Protein AF-A0A916VEF4-F1 (afdb_monomer)

Foldseek 3Di:
DALVVVLVVLLVVLLVLLVVLLVLLVVQLVVLVVQLCVLVVDPCNVVDDPVLSVLSNCLSVVLNVLSVVLPPVVLLVDPVLLVVLLVVQLVLCLDLRQLSNLLNQLDDPPDLVSSLVSSVVNVVVVVHDDDDPPVSSVSSSSSNSSSSSSSSSVVSSVVSVVSVVVSVVVSVCVVVVD

Secondary structure (DSSP, 8-state):
--HHHHHHHHHHHHHHHHHHHHHHHHHHHHHHHHHHHHHHH-TTTTTS-HHHHHHHHHHHHHHHHHHHHTT-GGGGG-HHHHHHHHHHHGGGTT-SSSHHHHHHHT--SS-HHHHHHHHHHHHHTTT---S-HHHHHHHHHHHHHHHHHHHHHHHHHHHHHHHHHHHHHHHHHHHHH-

pLDDT: mean 89.98, std 7.49, range [57.06, 97.88]

Organism: NCBI:txid645466

Nearest PDB structures (foldseek):
  3sog-assembly1_A-2  TM=2.830E-01  e=2.051E+00  Homo sapiens
  7sqc-assembly1_1F  TM=2.058E-01  e=2.879E+00  Chlamydomonas reinhardtii
  7sqc-assembly1_1Y  TM=2.061E-01  e=6.560E+00  Chlamydomonas reinhardtii
  8vy9-assembly1_R  TM=1.674E-01  e=6.886E+00  Homo sapiens

Sequence (178 aa):
MSAMQEIQYIYKDVSEWLKFAEVKHAGLFAVWTAILISLVSEKDWFNEPLVENTFLLIIAFGGSLINIISFIPFLNRSQYIKEKCYQKYCKYANNSVFYQSVFVATYSKIGIQDSVEKYIRMLEKKGVHFENIQLEEDYLKQIIEVSTVATIKIYLFNVAVKYVFGAAILYFIIVTAL

InterPro domains:
  IPR043760 Pycsar effector protein domain [PF18967] (8-176)

Solvent-accessible surface area (backbone atoms only — not comparable to full-atom values): 9581 Å² total; per-residue (Å²): 130,57,42,66,58,52,52,53,50,39,38,51,54,23,49,50,50,28,52,52,37,50,50,51,35,53,52,54,29,50,52,26,48,50,50,47,52,52,60,73,66,40,89,57,59,86,75,50,64,68,66,60,58,52,49,55,48,52,50,35,50,51,53,29,47,56,36,57,55,65,68,45,70,66,62,71,69,35,63,69,56,51,51,54,49,37,72,75,43,53,91,47,46,90,37,92,57,48,32,57,12,38,29,40,58,30,62,60,92,87,41,69,66,64,19,43,54,45,44,51,58,56,41,43,76,70,73,45,63,89,86,57,69,68,67,52,48,53,50,48,50,48,37,47,51,42,9,41,43,26,42,50,37,47,51,50,48,54,51,49,52,51,47,53,53,52,50,51,52,51,51,52,49,54,69,73,74,106

Radius of gyration: 21.21 Å; Cα contacts (8 Å, |Δi|>4): 155; chains: 1; bounding box: 48×27×63 Å

Structure (mmCIF, N/CA/C/O backbone):
data_AF-A0A916VEF4-F1
#
_entry.id   AF-A0A916VEF4-F1
#
loop_
_atom_site.group_PDB
_atom_site.id
_atom_site.type_symbol
_atom_site.label_atom_id
_atom_site.label_alt_id
_atom_site.label_comp_id
_atom_site.label_asym_id
_atom_site.label_entity_id
_atom_site.label_seq_id
_atom_site.pdbx_PDB_ins_code
_atom_site.Cartn_x
_atom_site.Cartn_y
_atom_site.Cartn_z
_atom_site.occupancy
_atom_site.B_iso_or_equiv
_atom_site.auth_seq_id
_atom_site.auth_comp_id
_atom_site.auth_asym_id
_atom_site.auth_atom_id
_atom_site.pdbx_PDB_model_num
ATOM 1 N N . MET A 1 1 ? -24.658 -9.956 17.429 1.00 64.19 1 MET A N 1
ATOM 2 C CA . MET A 1 1 ? -23.199 -10.151 17.305 1.00 64.19 1 MET A CA 1
ATOM 3 C C . MET A 1 1 ? -22.554 -9.430 18.468 1.00 64.19 1 MET A C 1
ATOM 5 O O . MET A 1 1 ? -23.017 -8.339 18.778 1.00 64.19 1 MET A O 1
ATOM 9 N N . SER A 1 2 ? -21.577 -10.030 19.146 1.00 85.62 2 SER A N 1
ATOM 10 C CA . SER A 1 2 ? -20.802 -9.288 20.152 1.00 85.62 2 SER A CA 1
ATOM 11 C C . SER A 1 2 ? -19.893 -8.265 19.461 1.00 85.62 2 SER A C 1
ATOM 13 O O . SER A 1 2 ? -19.532 -8.462 18.298 1.00 85.62 2 SER A O 1
ATOM 15 N N . ALA A 1 3 ? -19.496 -7.194 20.154 1.00 85.62 3 ALA A N 1
ATOM 16 C CA . ALA A 1 3 ? -18.561 -6.211 19.595 1.00 85.62 3 ALA A CA 1
ATOM 17 C C . ALA A 1 3 ? -17.263 -6.868 19.118 1.00 85.62 3 ALA A C 1
ATOM 19 O O . ALA A 1 3 ? -16.806 -6.606 18.010 1.00 85.62 3 ALA A O 1
ATOM 20 N N . MET A 1 4 ? -16.746 -7.824 19.888 1.00 90.88 4 MET A N 1
ATOM 21 C CA . MET A 1 4 ? -15.591 -8.621 19.491 1.00 90.88 4 MET A CA 1
ATOM 22 C C . MET A 1 4 ? -15.768 -9.337 18.140 1.00 90.88 4 MET A C 1
ATOM 24 O O . MET A 1 4 ? -14.855 -9.321 17.317 1.00 90.88 4 MET A O 1
ATOM 28 N N . GLN A 1 5 ? -16.933 -9.943 17.877 1.00 91.31 5 GLN A N 1
ATOM 29 C CA . GLN A 1 5 ? -17.199 -10.608 16.592 1.00 91.31 5 GLN A CA 1
ATOM 30 C C . GLN A 1 5 ? -17.203 -9.611 15.426 1.00 91.31 5 GLN A C 1
ATOM 32 O O . GLN A 1 5 ? -16.665 -9.913 14.362 1.00 91.31 5 GLN A O 1
ATOM 37 N N . GLU A 1 6 ? -17.781 -8.426 15.629 1.00 91.06 6 GLU A N 1
ATOM 38 C CA . GLU A 1 6 ? -17.797 -7.350 14.629 1.00 91.06 6 GLU A CA 1
ATOM 39 C C . GLU A 1 6 ? -16.376 -6.855 14.330 1.00 91.06 6 GLU A C 1
ATOM 41 O O . GLU A 1 6 ? -15.961 -6.780 13.176 1.00 91.06 6 GLU A O 1
ATOM 46 N N . ILE A 1 7 ? -15.582 -6.596 15.369 1.00 92.62 7 ILE A N 1
ATOM 47 C CA . ILE A 1 7 ? -14.197 -6.132 15.241 1.00 92.62 7 ILE A CA 1
ATOM 48 C C . ILE A 1 7 ? -13.336 -7.175 14.513 1.00 92.62 7 ILE A C 1
ATOM 50 O O . ILE A 1 7 ? -12.581 -6.830 13.604 1.00 92.62 7 ILE A O 1
ATOM 54 N N . GLN A 1 8 ? -13.468 -8.459 14.857 1.00 94.19 8 GLN A N 1
ATOM 55 C CA . GLN A 1 8 ? -12.759 -9.543 14.168 1.00 94.19 8 GLN A CA 1
ATOM 56 C C . GLN A 1 8 ? -13.158 -9.653 12.694 1.00 94.19 8 GLN A C 1
ATOM 58 O O . GLN A 1 8 ? -12.301 -9.901 11.840 1.00 94.19 8 GLN A O 1
ATOM 63 N N . TYR A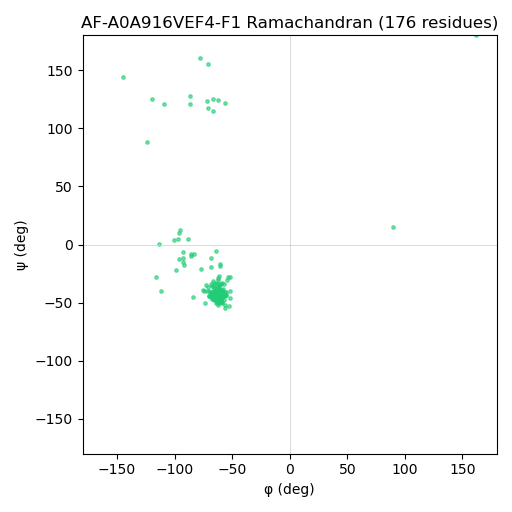 1 9 ? -14.440 -9.446 12.385 1.00 94.94 9 TYR A N 1
ATOM 64 C CA . TYR A 1 9 ? -14.928 -9.411 11.011 1.00 94.94 9 TYR A CA 1
ATOM 65 C C . TYR A 1 9 ? -14.296 -8.256 10.222 1.00 94.94 9 TYR A C 1
ATOM 67 O O . TYR A 1 9 ? -13.751 -8.482 9.140 1.00 94.94 9 TYR A O 1
ATOM 75 N N . ILE A 1 10 ? -14.276 -7.047 10.791 1.00 95.38 10 ILE A N 1
ATOM 76 C CA . ILE A 1 10 ? -13.650 -5.881 10.154 1.00 95.38 10 ILE A CA 1
ATOM 77 C C . ILE A 1 10 ? -12.146 -6.104 9.961 1.00 95.38 10 ILE A C 1
ATOM 79 O O . ILE A 1 10 ? -11.608 -5.834 8.888 1.00 95.38 10 ILE A O 1
ATOM 83 N N . TYR A 1 11 ? -11.456 -6.641 10.970 1.00 96.50 11 TYR A N 1
ATOM 84 C CA . TYR A 1 11 ? -10.036 -6.973 10.864 1.00 96.50 11 TYR A CA 1
ATOM 85 C C . TYR A 1 11 ? -9.753 -7.926 9.700 1.00 96.50 11 TYR A C 1
ATOM 87 O O . TYR A 1 11 ? -8.814 -7.701 8.930 1.00 96.50 11 TYR A O 1
ATOM 95 N N . LYS A 1 12 ? -10.580 -8.964 9.537 1.00 96.69 12 LYS A N 1
ATOM 96 C CA . LYS A 1 12 ? -10.453 -9.906 8.425 1.00 96.69 12 LYS A CA 1
ATOM 97 C C . LYS A 1 12 ? -10.623 -9.206 7.074 1.00 96.69 12 LYS A C 1
ATOM 99 O O . LYS A 1 12 ? -9.765 -9.389 6.213 1.00 96.69 12 LYS A O 1
ATOM 104 N N . ASP A 1 13 ? -11.661 -8.385 6.908 1.00 96.25 13 ASP A N 1
ATOM 105 C CA . ASP A 1 13 ? -11.912 -7.641 5.662 1.00 96.25 13 ASP A CA 1
ATOM 106 C C . ASP A 1 13 ? -10.735 -6.716 5.309 1.00 96.25 13 ASP A C 1
ATOM 108 O O . ASP A 1 13 ? -10.163 -6.782 4.219 1.00 96.25 13 ASP A O 1
ATOM 112 N N . VAL A 1 14 ? -10.278 -5.911 6.268 1.00 96.56 14 VAL A N 1
ATOM 113 C CA . VAL A 1 14 ? -9.148 -4.992 6.073 1.00 96.56 14 VAL A CA 1
ATOM 114 C C . VAL A 1 14 ? -7.847 -5.752 5.756 1.00 96.56 14 VAL A C 1
ATOM 116 O O . VAL A 1 14 ? -7.052 -5.305 4.922 1.00 96.56 14 VAL A O 1
ATOM 119 N N . SER A 1 15 ? -7.631 -6.920 6.368 1.00 96.88 15 SER A N 1
ATOM 120 C CA . SER A 1 15 ? -6.499 -7.805 6.057 1.00 96.88 15 SER A CA 1
ATOM 121 C C . SER A 1 15 ? -6.570 -8.365 4.631 1.00 96.88 15 SER A C 1
ATOM 123 O O . SER A 1 15 ? -5.549 -8.430 3.940 1.00 96.88 15 SER A O 1
ATOM 125 N N . GLU A 1 16 ? -7.759 -8.732 4.150 1.00 97.56 16 GLU A N 1
ATOM 126 C CA . GLU A 1 16 ? -7.967 -9.167 2.763 1.00 97.56 16 GLU A CA 1
ATOM 127 C C . GLU A 1 16 ? -7.663 -8.040 1.766 1.00 97.56 16 GLU A C 1
ATOM 129 O O . GLU A 1 16 ? -6.964 -8.269 0.773 1.00 97.56 16 GLU A O 1
ATOM 134 N N . TRP A 1 17 ? -8.063 -6.802 2.069 1.00 97.25 17 TRP A N 1
ATOM 135 C CA . TRP A 1 17 ? -7.697 -5.632 1.264 1.00 97.25 17 TRP A CA 1
ATOM 136 C C . TRP A 1 17 ? -6.190 -5.370 1.224 1.00 97.25 17 TRP A C 1
ATOM 138 O O . TRP A 1 17 ? -5.658 -5.016 0.165 1.00 97.25 17 TRP A O 1
ATOM 148 N N . LEU A 1 18 ? -5.481 -5.567 2.340 1.00 96.19 18 LEU A N 1
ATOM 149 C CA . LEU A 1 18 ? -4.021 -5.478 2.367 1.00 96.19 18 LEU A CA 1
ATOM 150 C C . LEU A 1 18 ? -3.384 -6.532 1.451 1.00 96.19 18 LEU A C 1
ATOM 152 O O . LEU A 1 18 ? -2.572 -6.177 0.593 1.00 96.19 18 LEU A O 1
ATOM 156 N N . LYS A 1 19 ? -3.796 -7.800 1.572 1.00 97.19 19 LYS A N 1
ATOM 157 C CA . LYS A 1 19 ? -3.308 -8.893 0.710 1.00 97.19 19 LYS A CA 1
ATOM 158 C C . LYS A 1 19 ? -3.562 -8.590 -0.763 1.00 97.19 19 LYS A C 1
ATOM 160 O O . LYS A 1 19 ? -2.675 -8.759 -1.595 1.00 97.19 19 LYS A O 1
ATOM 165 N N . PHE A 1 20 ? -4.745 -8.078 -1.094 1.00 97.00 20 PHE A N 1
ATOM 166 C CA . PHE A 1 20 ? -5.073 -7.668 -2.457 1.00 97.00 20 PHE A CA 1
ATOM 167 C C . PHE A 1 20 ? -4.154 -6.550 -2.974 1.00 97.00 20 PHE A C 1
ATOM 169 O O . PHE A 1 20 ? -3.702 -6.598 -4.121 1.00 97.00 20 PHE A O 1
ATOM 176 N N . ALA A 1 21 ? -3.836 -5.555 -2.141 1.00 96.38 21 ALA A N 1
ATOM 177 C CA . ALA A 1 21 ? -2.893 -4.496 -2.498 1.00 96.38 21 ALA A CA 1
ATOM 178 C C . ALA A 1 21 ? -1.471 -5.034 -2.742 1.00 96.38 21 ALA A C 1
ATOM 180 O O . ALA A 1 21 ? -0.784 -4.578 -3.657 1.00 96.38 21 ALA A O 1
ATOM 181 N N . GLU A 1 22 ? -1.035 -6.018 -1.959 1.00 96.12 22 GLU A N 1
ATOM 182 C CA . GLU A 1 22 ? 0.265 -6.676 -2.126 1.00 96.12 22 GLU A CA 1
ATOM 183 C C . GLU A 1 22 ? 0.324 -7.527 -3.394 1.00 96.12 22 GLU A C 1
ATOM 185 O O . GLU A 1 22 ? 1.287 -7.415 -4.153 1.00 96.12 22 GLU A O 1
ATOM 190 N N . VAL A 1 23 ? -0.731 -8.295 -3.687 1.00 97.88 23 VAL A N 1
ATOM 191 C CA . VAL A 1 23 ? -0.844 -9.084 -4.924 1.00 97.88 23 VAL A CA 1
ATOM 192 C C . VAL A 1 23 ? -0.767 -8.188 -6.161 1.00 97.88 23 VAL A C 1
ATOM 194 O O . VAL A 1 23 ? -0.101 -8.544 -7.130 1.00 97.88 23 VAL A O 1
ATOM 197 N N . LYS A 1 24 ? -1.372 -6.995 -6.132 1.00 96.44 24 LYS A N 1
ATOM 198 C CA . LYS A 1 24 ? -1.261 -6.017 -7.229 1.00 96.44 24 LYS A CA 1
ATOM 199 C C . LYS A 1 24 ? 0.179 -5.578 -7.491 1.00 96.44 24 LYS A C 1
ATOM 201 O O . LYS A 1 24 ? 0.607 -5.541 -8.644 1.00 96.44 24 LYS A O 1
ATOM 206 N N . HIS A 1 25 ? 0.921 -5.253 -6.436 1.00 96.75 25 HIS A N 1
ATOM 207 C CA . HIS A 1 25 ? 2.329 -4.879 -6.558 1.00 96.75 25 HIS A CA 1
ATOM 208 C C . HIS A 1 25 ? 3.202 -6.049 -7.010 1.00 96.75 25 HIS A C 1
ATOM 210 O O . HIS A 1 25 ? 4.052 -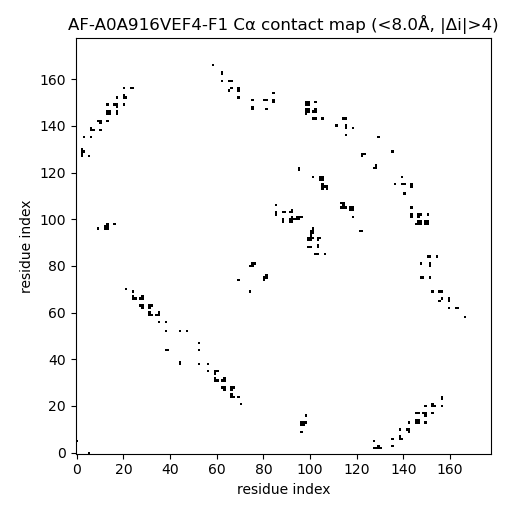5.860 -7.877 1.00 96.75 25 HIS A O 1
ATOM 216 N N . ALA A 1 26 ? 2.969 -7.251 -6.480 1.00 96.38 26 ALA A N 1
ATOM 217 C CA . ALA A 1 26 ? 3.675 -8.457 -6.901 1.00 96.38 26 ALA A CA 1
ATOM 218 C C . ALA A 1 26 ? 3.409 -8.784 -8.380 1.00 96.38 26 ALA A C 1
ATOM 220 O O . ALA A 1 26 ? 4.343 -9.067 -9.125 1.00 96.38 26 ALA A O 1
ATOM 221 N N . GLY A 1 27 ? 2.155 -8.673 -8.827 1.00 96.75 27 GLY A N 1
ATOM 222 C CA . GLY A 1 27 ? 1.779 -8.874 -10.225 1.00 96.75 27 GLY A CA 1
ATOM 223 C C . GLY A 1 27 ? 2.457 -7.870 -11.154 1.00 96.75 27 GLY A C 1
ATOM 224 O O . GLY A 1 27 ? 3.056 -8.261 -12.153 1.00 96.75 27 GLY A O 1
ATOM 225 N N . LEU A 1 28 ? 2.440 -6.579 -10.804 1.00 95.31 28 LEU A N 1
ATOM 226 C CA . LEU A 1 28 ? 3.104 -5.559 -11.617 1.00 95.31 28 LEU A CA 1
ATOM 227 C C . LEU A 1 28 ? 4.634 -5.711 -11.605 1.00 95.31 28 LEU A C 1
ATOM 229 O O . LEU A 1 28 ? 5.281 -5.509 -12.629 1.00 95.31 28 LEU A O 1
ATOM 233 N N . PHE A 1 29 ? 5.218 -6.114 -10.477 1.00 96.38 29 PHE A N 1
ATOM 234 C CA . PHE A 1 29 ? 6.638 -6.448 -10.383 1.00 96.38 29 PHE A CA 1
ATOM 235 C C . PHE A 1 29 ? 7.022 -7.628 -11.287 1.00 96.38 29 PHE A C 1
ATOM 237 O O . PHE A 1 29 ? 8.040 -7.563 -11.977 1.00 96.38 29 PHE A O 1
ATOM 244 N N . ALA A 1 30 ? 6.199 -8.679 -11.328 1.00 96.56 30 ALA A N 1
ATOM 245 C CA . ALA A 1 30 ? 6.416 -9.826 -12.205 1.00 96.56 30 ALA A CA 1
ATOM 246 C C . ALA A 1 30 ? 6.386 -9.420 -13.686 1.00 96.56 30 ALA A C 1
ATOM 248 O O . ALA A 1 30 ? 7.248 -9.851 -14.448 1.00 96.56 30 ALA A O 1
ATOM 249 N N . VAL A 1 31 ? 5.462 -8.534 -14.078 1.00 95.06 31 VAL A N 1
ATOM 250 C CA . VAL A 1 31 ? 5.416 -7.969 -15.439 1.00 95.06 31 VAL A CA 1
ATOM 251 C C . VAL A 1 31 ? 6.707 -7.216 -15.766 1.00 95.06 31 VAL A C 1
ATOM 253 O O . VAL A 1 31 ? 7.319 -7.484 -16.797 1.00 95.06 31 VAL A O 1
ATOM 256 N N . TRP A 1 32 ? 7.168 -6.323 -14.886 1.00 94.81 32 TRP A N 1
ATOM 257 C CA . TRP A 1 32 ? 8.422 -5.597 -15.117 1.00 94.81 32 TRP A CA 1
ATOM 258 C C . TRP A 1 32 ? 9.642 -6.517 -15.184 1.00 94.81 32 TRP A C 1
ATOM 260 O O . TRP A 1 32 ? 10.523 -6.312 -16.016 1.00 94.81 32 TRP A O 1
ATOM 270 N N . THR A 1 33 ? 9.669 -7.565 -14.363 1.00 94.19 33 THR A N 1
ATOM 271 C CA . THR A 1 33 ? 10.732 -8.576 -14.389 1.00 94.19 33 THR A CA 1
ATOM 272 C C . THR A 1 33 ? 10.712 -9.370 -15.695 1.00 94.19 33 THR A C 1
ATOM 274 O O . THR A 1 33 ? 11.765 -9.595 -16.283 1.00 94.19 33 THR A O 1
ATOM 277 N N . ALA A 1 34 ? 9.532 -9.750 -16.191 1.00 94.56 34 ALA A N 1
ATOM 278 C CA . ALA A 1 34 ? 9.395 -10.425 -17.479 1.00 94.56 34 ALA A CA 1
ATOM 279 C C . ALA A 1 34 ? 9.883 -9.543 -18.639 1.00 94.56 34 ALA A C 1
ATOM 281 O O . ALA A 1 34 ? 10.596 -10.034 -19.511 1.00 94.56 34 ALA A O 1
ATOM 282 N N . ILE A 1 35 ? 9.571 -8.241 -18.612 1.00 91.31 35 ILE A N 1
ATOM 283 C CA . ILE A 1 35 ? 10.088 -7.270 -19.588 1.00 91.31 35 ILE A CA 1
ATOM 284 C C . ILE A 1 35 ? 11.618 -7.205 -19.516 1.00 91.31 35 ILE A C 1
ATOM 286 O O . ILE A 1 35 ? 12.272 -7.332 -20.544 1.00 91.31 35 ILE A O 1
ATOM 290 N N . LEU A 1 36 ? 12.203 -7.078 -18.319 1.00 91.69 36 LEU A N 1
ATOM 291 C CA . LEU A 1 36 ? 13.662 -7.061 -18.148 1.00 91.69 36 LEU A CA 1
ATOM 292 C C . LEU A 1 36 ? 14.328 -8.330 -18.693 1.00 91.69 36 LEU A C 1
ATOM 294 O O . LEU A 1 36 ? 15.335 -8.239 -19.390 1.00 91.69 36 LEU A O 1
ATOM 298 N N . ILE A 1 37 ? 13.761 -9.505 -18.403 1.00 91.62 37 ILE A N 1
ATOM 299 C CA . ILE A 1 37 ? 14.265 -10.780 -18.928 1.00 91.62 37 ILE A CA 1
ATOM 300 C C . ILE A 1 37 ? 14.173 -10.795 -20.455 1.00 91.62 37 ILE A C 1
ATOM 302 O O . ILE A 1 37 ? 15.140 -11.186 -21.103 1.00 91.62 37 ILE A O 1
ATOM 306 N N . SER A 1 38 ? 13.047 -10.357 -21.025 1.00 89.75 38 SER A N 1
ATOM 307 C CA . SER A 1 38 ? 12.847 -10.306 -22.477 1.00 89.75 38 SER A CA 1
ATOM 308 C C . SER A 1 38 ? 13.887 -9.419 -23.157 1.00 89.75 38 SER A C 1
ATOM 310 O O . SER A 1 38 ? 14.522 -9.874 -24.101 1.00 89.75 38 SER A O 1
ATOM 312 N N . LEU A 1 39 ? 14.105 -8.206 -22.637 1.00 86.25 39 LEU A N 1
ATOM 313 C CA . LEU A 1 39 ? 15.071 -7.246 -23.182 1.00 86.25 39 LEU A CA 1
ATOM 314 C C . LEU A 1 39 ? 16.493 -7.828 -23.197 1.00 86.25 39 LEU A C 1
ATOM 316 O O . LEU A 1 39 ? 17.183 -7.770 -24.204 1.00 86.25 39 LEU A O 1
ATOM 320 N N . VAL A 1 40 ? 16.927 -8.458 -22.101 1.00 84.38 40 VAL A N 1
ATOM 321 C CA . VAL A 1 40 ? 18.294 -9.007 -22.002 1.00 84.38 40 VAL A CA 1
ATOM 322 C C . VAL A 1 40 ? 18.461 -10.330 -22.767 1.00 84.38 40 VAL A C 1
ATOM 324 O O . VAL A 1 40 ? 19.582 -10.712 -23.099 1.00 84.38 40 VAL A O 1
ATOM 327 N N . SER A 1 41 ? 17.370 -11.047 -23.049 1.00 86.44 41 SER A N 1
ATOM 328 C CA . SER A 1 41 ? 17.412 -12.339 -23.754 1.00 86.44 41 SER A CA 1
ATOM 329 C C . SER A 1 41 ? 17.416 -12.205 -25.279 1.00 86.44 41 SER A C 1
ATOM 331 O O . SER A 1 41 ? 17.597 -13.204 -25.981 1.00 86.44 41 SER A O 1
ATOM 333 N N . GLU A 1 42 ? 17.183 -11.005 -25.805 1.00 80.69 42 GLU A N 1
ATOM 334 C CA . GLU A 1 42 ? 17.102 -10.761 -27.238 1.00 80.69 42 GLU A CA 1
ATOM 335 C C . GLU A 1 42 ? 18.492 -10.848 -27.884 1.00 80.69 42 GLU A C 1
ATOM 337 O O . GLU A 1 42 ? 19.441 -10.177 -27.480 1.00 80.69 42 GLU A O 1
ATOM 342 N N . LYS A 1 43 ? 18.636 -11.723 -28.889 1.00 69.56 43 LYS A N 1
ATOM 343 C CA . LYS A 1 43 ? 19.939 -12.024 -29.514 1.00 69.56 43 LYS A CA 1
ATOM 344 C C . LYS A 1 43 ? 20.569 -10.807 -30.193 1.00 69.56 43 LYS A C 1
ATOM 346 O O . LYS A 1 43 ? 21.792 -10.718 -30.248 1.00 69.56 43 LYS A O 1
ATOM 351 N N . ASP A 1 44 ? 19.735 -9.884 -30.658 1.00 68.62 44 ASP A N 1
ATOM 352 C CA . ASP A 1 44 ? 20.135 -8.665 -31.358 1.00 68.62 44 ASP A CA 1
ATOM 353 C C . ASP A 1 44 ? 20.224 -7.441 -30.434 1.00 68.62 44 ASP A C 1
ATOM 355 O O . ASP A 1 44 ? 20.467 -6.332 -30.901 1.00 68.62 44 ASP A O 1
ATOM 359 N N . TRP A 1 45 ? 20.139 -7.624 -29.109 1.00 71.25 45 TRP A N 1
ATOM 360 C CA . TRP A 1 45 ? 20.285 -6.536 -28.132 1.00 71.25 45 TRP A CA 1
ATOM 361 C C . TRP A 1 45 ? 21.588 -5.734 -28.294 1.00 71.25 45 TRP A C 1
ATOM 363 O O . TRP A 1 45 ? 21.649 -4.543 -28.000 1.00 71.25 45 TRP A O 1
ATOM 373 N N . PHE A 1 46 ? 22.657 -6.372 -28.772 1.00 67.75 46 PHE A N 1
ATOM 374 C CA . PHE A 1 46 ? 23.936 -5.701 -29.027 1.00 67.75 46 PHE A CA 1
ATOM 375 C C . PHE A 1 46 ? 24.026 -5.043 -30.414 1.00 67.75 46 PHE A C 1
ATOM 377 O O . PHE A 1 46 ? 24.995 -4.330 -30.670 1.00 67.75 46 PHE A O 1
ATOM 384 N N . ASN A 1 47 ? 23.044 -5.282 -31.289 1.00 71.38 47 ASN A N 1
ATOM 385 C CA . ASN A 1 47 ? 22.989 -4.777 -32.662 1.00 71.38 47 ASN A CA 1
ATOM 386 C C . ASN A 1 47 ? 22.092 -3.531 -32.805 1.00 71.38 47 ASN A C 1
ATOM 388 O O . ASN A 1 47 ? 22.276 -2.762 -33.746 1.00 71.38 47 ASN A O 1
ATOM 392 N N . GLU A 1 48 ? 21.162 -3.312 -31.872 1.00 68.06 48 GLU A N 1
ATOM 393 C CA . GLU A 1 48 ? 20.285 -2.134 -31.821 1.00 68.06 48 GLU A CA 1
ATOM 394 C C . GLU A 1 48 ? 20.990 -0.874 -31.260 1.00 68.06 48 GLU A C 1
ATOM 396 O O . GLU A 1 48 ? 22.014 -0.975 -30.566 1.00 68.06 48 GLU A O 1
ATOM 401 N N . PRO A 1 49 ? 20.462 0.344 -31.514 1.00 76.31 49 PRO A N 1
ATOM 402 C CA . PRO A 1 49 ? 21.022 1.580 -30.986 1.00 76.31 49 PRO A CA 1
ATOM 403 C C . PRO A 1 49 ? 21.122 1.547 -29.458 1.00 76.31 49 PRO A C 1
ATOM 405 O O . PRO A 1 49 ? 20.125 1.467 -28.739 1.00 76.31 49 PRO A O 1
ATOM 408 N N . LEU A 1 50 ? 22.344 1.717 -28.943 1.00 76.69 50 LEU A N 1
ATOM 409 C CA . LEU A 1 50 ? 22.650 1.658 -27.507 1.00 76.69 50 LEU A CA 1
ATOM 410 C C . LEU A 1 50 ? 21.768 2.596 -26.656 1.00 76.69 50 LEU A C 1
ATOM 412 O O . LEU A 1 50 ? 21.506 2.315 -25.487 1.00 76.69 50 LEU A O 1
ATOM 416 N N . VAL A 1 51 ? 21.291 3.699 -27.240 1.00 78.31 51 VAL A N 1
ATOM 417 C CA . VAL A 1 51 ? 20.422 4.687 -26.584 1.00 78.31 51 VAL A CA 1
ATOM 418 C C . VAL A 1 51 ? 19.014 4.138 -26.323 1.00 78.31 51 VAL A C 1
ATOM 420 O O . VAL A 1 51 ? 18.505 4.322 -25.218 1.00 78.31 51 VAL A O 1
ATOM 423 N N . GLU A 1 52 ? 18.402 3.443 -27.285 1.00 79.00 52 GLU A N 1
ATOM 424 C CA . GLU A 1 52 ? 17.044 2.891 -27.146 1.00 79.00 52 GLU A CA 1
ATOM 425 C C . GLU A 1 52 ? 17.016 1.765 -26.107 1.00 79.00 52 GLU A C 1
ATOM 427 O O . GLU A 1 52 ? 16.223 1.789 -25.162 1.00 79.00 52 GLU A O 1
ATOM 432 N N . ASN A 1 53 ? 17.981 0.854 -26.202 1.00 82.12 53 ASN A N 1
ATOM 433 C CA . ASN A 1 53 ? 18.140 -0.261 -25.272 1.00 82.12 53 ASN A CA 1
ATOM 434 C C . ASN A 1 53 ? 18.411 0.208 -23.838 1.00 82.12 53 ASN A C 1
ATOM 436 O O . ASN A 1 53 ? 17.789 -0.268 -22.883 1.00 82.12 53 ASN A O 1
ATOM 440 N N . THR A 1 54 ? 19.282 1.207 -23.668 1.00 83.69 54 THR A N 1
ATOM 441 C CA . THR A 1 54 ? 19.539 1.808 -22.349 1.00 83.69 54 THR A CA 1
ATOM 442 C C . THR A 1 54 ? 18.279 2.467 -21.785 1.00 83.69 54 THR A C 1
ATOM 444 O O . THR A 1 54 ? 17.980 2.324 -20.597 1.00 83.69 54 THR A O 1
ATOM 447 N N . PHE A 1 55 ? 17.511 3.164 -22.622 1.00 84.69 55 PHE A N 1
ATOM 448 C CA . PHE A 1 55 ? 16.285 3.836 -22.209 1.00 84.69 55 PHE A CA 1
ATOM 449 C C . PHE A 1 55 ? 15.200 2.850 -21.745 1.00 84.69 55 PHE A C 1
ATOM 451 O O . PHE A 1 55 ? 14.640 3.019 -20.655 1.00 84.69 55 PHE A O 1
ATOM 458 N N . LEU A 1 56 ? 14.954 1.784 -22.512 1.00 87.25 56 LEU A N 1
ATOM 459 C CA . LEU A 1 56 ? 14.012 0.718 -22.148 1.00 87.25 56 LEU A CA 1
ATOM 460 C C . LEU A 1 56 ? 14.401 0.031 -20.834 1.00 87.25 56 LEU A C 1
ATOM 462 O O . LEU A 1 56 ? 13.542 -0.225 -19.984 1.00 87.25 56 LEU A O 1
ATOM 466 N N . LEU A 1 57 ? 15.699 -0.199 -20.628 1.00 89.00 57 LEU A N 1
ATOM 467 C CA . LEU A 1 57 ? 16.217 -0.807 -19.405 1.00 89.00 57 LEU A CA 1
ATOM 468 C C . LEU A 1 57 ? 15.993 0.099 -18.187 1.00 89.00 57 LEU A C 1
ATOM 470 O O . LEU A 1 57 ? 15.524 -0.378 -17.151 1.00 89.00 57 LEU A O 1
ATOM 474 N N . ILE A 1 58 ? 16.240 1.408 -18.310 1.00 89.69 58 ILE A N 1
ATOM 475 C CA . ILE A 1 58 ? 15.963 2.385 -17.242 1.00 89.69 58 ILE A CA 1
ATOM 476 C C . ILE A 1 58 ? 14.472 2.398 -16.886 1.00 89.69 58 ILE A C 1
ATOM 478 O O . ILE A 1 58 ? 14.130 2.417 -15.700 1.00 89.69 58 ILE A O 1
ATOM 482 N N . ILE A 1 59 ? 13.583 2.355 -17.883 1.00 91.62 59 ILE A N 1
ATOM 483 C CA . ILE A 1 59 ? 12.133 2.303 -17.654 1.00 91.62 59 ILE A CA 1
ATOM 484 C C . ILE A 1 59 ? 11.745 1.029 -16.903 1.00 91.62 59 ILE A C 1
ATOM 486 O O . ILE A 1 59 ? 11.069 1.083 -15.872 1.00 91.62 59 ILE A O 1
ATOM 490 N N . ALA A 1 60 ? 12.174 -0.130 -17.396 1.00 92.06 60 ALA A N 1
ATOM 491 C CA . ALA A 1 60 ? 11.785 -1.406 -16.812 1.00 92.06 60 ALA A CA 1
ATOM 492 C C . ALA A 1 60 ? 12.361 -1.590 -15.395 1.00 92.06 60 ALA A C 1
ATOM 494 O O . ALA A 1 60 ? 11.684 -2.095 -14.488 1.00 92.06 60 ALA A O 1
ATOM 495 N N . PHE A 1 61 ? 13.577 -1.092 -15.163 1.00 93.06 61 PHE A N 1
ATOM 496 C CA . PHE A 1 61 ? 14.192 -1.067 -13.841 1.00 93.06 61 PHE A CA 1
ATOM 497 C C . PHE A 1 61 ? 13.476 -0.096 -12.894 1.00 93.06 61 PHE A C 1
ATOM 499 O O . PHE A 1 61 ? 13.150 -0.465 -11.765 1.00 93.06 61 PHE A O 1
ATOM 506 N N . GLY A 1 62 ? 13.147 1.114 -13.355 1.00 92.50 62 GLY A N 1
ATOM 507 C CA . GLY A 1 62 ? 12.368 2.088 -12.587 1.00 92.50 62 GLY A CA 1
ATOM 508 C C . GLY A 1 62 ? 10.996 1.545 -12.180 1.00 92.50 62 GLY A C 1
ATOM 509 O O . GLY A 1 62 ? 10.603 1.647 -11.014 1.00 92.50 62 GLY A O 1
ATOM 510 N N . GLY A 1 63 ? 10.302 0.882 -13.106 1.00 92.38 63 GLY A N 1
ATOM 511 C CA . GLY A 1 63 ? 9.032 0.206 -12.845 1.00 92.38 63 GLY A CA 1
ATOM 512 C C . GLY A 1 63 ? 9.144 -0.908 -11.799 1.00 92.38 63 GLY A C 1
ATOM 513 O O . GLY A 1 63 ? 8.308 -1.002 -10.891 1.00 92.38 63 GLY A O 1
ATOM 514 N N . SER A 1 64 ? 10.211 -1.706 -11.865 1.00 93.38 64 SER A N 1
ATOM 515 C CA . SER A 1 64 ? 10.518 -2.742 -10.869 1.00 93.38 64 SER A CA 1
ATOM 516 C C . SER A 1 64 ? 10.771 -2.142 -9.483 1.00 93.38 64 SER A C 1
ATOM 518 O O . SER A 1 64 ? 10.178 -2.583 -8.494 1.00 93.38 64 SER A O 1
ATOM 520 N N . LEU A 1 65 ? 11.591 -1.088 -9.412 1.00 93.62 65 LEU A N 1
ATOM 521 C CA . LEU A 1 65 ? 11.942 -0.412 -8.163 1.00 93.62 65 LEU A CA 1
ATOM 522 C C . LEU A 1 65 ? 10.719 0.156 -7.443 1.00 93.62 65 LEU A C 1
ATOM 524 O O . LEU A 1 65 ? 10.595 -0.044 -6.237 1.00 93.62 65 LEU A O 1
ATOM 528 N N . ILE A 1 66 ? 9.792 0.811 -8.152 1.00 91.56 66 ILE A N 1
ATOM 529 C CA . ILE A 1 66 ? 8.570 1.362 -7.537 1.00 91.56 66 ILE A CA 1
ATOM 530 C C . ILE A 1 66 ? 7.781 0.262 -6.809 1.00 91.56 66 ILE A C 1
ATOM 532 O O . ILE A 1 66 ? 7.276 0.482 -5.704 1.00 91.56 66 ILE A O 1
ATOM 536 N N . ASN A 1 67 ? 7.694 -0.934 -7.399 1.00 92.75 67 ASN A N 1
ATOM 537 C CA . ASN A 1 67 ? 6.963 -2.048 -6.803 1.00 92.75 67 ASN A CA 1
ATOM 538 C C . ASN A 1 67 ? 7.711 -2.674 -5.621 1.00 92.75 67 ASN A C 1
ATOM 540 O O . ASN A 1 67 ? 7.077 -2.930 -4.600 1.00 92.75 67 ASN A O 1
ATOM 544 N N . ILE A 1 68 ? 9.035 -2.838 -5.694 1.00 92.38 68 ILE A N 1
ATOM 545 C CA . ILE A 1 68 ? 9.843 -3.318 -4.555 1.00 92.38 68 ILE A CA 1
ATOM 546 C C . ILE A 1 68 ? 9.756 -2.340 -3.380 1.00 92.38 68 ILE A C 1
ATOM 548 O O . ILE A 1 68 ? 9.521 -2.743 -2.240 1.00 92.38 68 ILE A O 1
ATOM 552 N N . ILE A 1 69 ? 9.891 -1.041 -3.659 1.00 91.44 69 ILE A N 1
ATOM 553 C CA . ILE A 1 69 ? 9.842 0.020 -2.649 1.00 91.44 69 ILE A CA 1
ATOM 554 C C . ILE A 1 69 ? 8.517 -0.029 -1.875 1.00 91.44 69 ILE A C 1
ATOM 556 O O . ILE A 1 69 ? 8.519 0.173 -0.664 1.00 91.44 69 ILE A O 1
ATOM 560 N N . SER A 1 70 ? 7.402 -0.402 -2.515 1.00 90.44 70 SER A N 1
ATOM 561 C CA . SER A 1 70 ? 6.091 -0.552 -1.854 1.00 90.44 70 SER A CA 1
ATOM 562 C C . SER A 1 70 ? 6.043 -1.602 -0.726 1.00 90.44 70 SER A C 1
ATOM 564 O O . SER A 1 70 ? 5.115 -1.594 0.093 1.00 90.44 70 SER A O 1
ATOM 566 N N . PHE A 1 71 ? 7.022 -2.510 -0.658 1.00 89.75 71 PHE A N 1
ATOM 567 C CA . PHE A 1 71 ? 7.145 -3.509 0.406 1.00 89.75 71 PHE A CA 1
ATOM 568 C C . PHE A 1 71 ? 8.025 -3.048 1.572 1.00 89.75 71 PHE A C 1
ATOM 570 O O . PHE A 1 71 ? 8.057 -3.723 2.598 1.00 89.75 71 PHE A O 1
ATOM 577 N N . ILE A 1 72 ? 8.686 -1.889 1.476 1.00 90.69 72 ILE A N 1
ATOM 578 C CA . ILE A 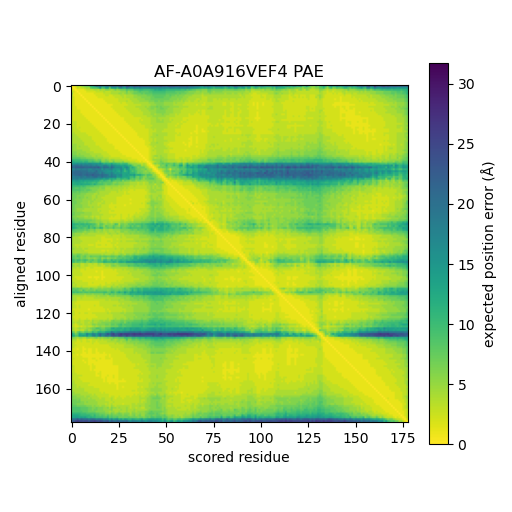1 72 ? 9.537 -1.365 2.548 1.00 90.69 72 ILE A CA 1
ATOM 579 C C . ILE A 1 72 ? 8.661 -0.896 3.730 1.00 90.69 72 ILE A C 1
ATOM 581 O O . ILE A 1 72 ? 7.923 0.087 3.592 1.00 90.69 72 ILE A O 1
ATOM 585 N N . PRO A 1 73 ? 8.777 -1.503 4.932 1.00 82.44 73 PRO A N 1
ATOM 586 C CA . PRO A 1 73 ? 7.911 -1.178 6.073 1.00 82.44 73 PRO A CA 1
ATOM 587 C C . PRO A 1 73 ? 8.015 0.275 6.556 1.00 82.44 73 PRO A C 1
ATOM 589 O O . PRO A 1 73 ? 7.059 0.822 7.104 1.00 82.44 73 PRO A O 1
ATOM 592 N N . PHE A 1 74 ? 9.164 0.926 6.341 1.00 82.38 74 PHE A N 1
ATOM 593 C CA . PHE A 1 74 ? 9.392 2.321 6.729 1.00 82.38 74 PHE A CA 1
ATOM 594 C C . PHE A 1 74 ? 8.411 3.297 6.060 1.00 82.38 74 PHE A C 1
ATOM 596 O O . PHE A 1 74 ? 7.977 4.260 6.696 1.00 82.38 74 PHE A O 1
ATOM 603 N N . LEU A 1 75 ? 7.988 3.035 4.818 1.00 80.12 75 LEU A N 1
ATOM 604 C CA . LEU A 1 75 ? 7.045 3.912 4.112 1.00 80.12 75 LEU A CA 1
ATOM 605 C C . LEU A 1 75 ? 5.691 3.989 4.819 1.00 80.12 75 LEU A C 1
ATOM 607 O O . LEU A 1 75 ? 5.061 5.044 4.825 1.00 80.12 75 LEU A O 1
ATOM 611 N N . ASN A 1 76 ? 5.296 2.914 5.505 1.00 76.81 76 ASN A N 1
ATOM 612 C CA . ASN A 1 76 ? 4.055 2.856 6.278 1.00 76.81 76 ASN A CA 1
ATOM 613 C C . ASN A 1 76 ? 4.087 3.773 7.510 1.00 76.81 76 ASN A C 1
ATOM 615 O O . ASN A 1 76 ? 3.041 4.134 8.052 1.00 76.81 76 ASN A O 1
ATOM 619 N N . ARG A 1 77 ? 5.283 4.173 7.960 1.00 84.38 77 ARG A N 1
ATOM 620 C CA . ARG A 1 77 ? 5.490 5.091 9.090 1.00 84.38 77 ARG A CA 1
ATOM 621 C C . ARG A 1 77 ? 5.688 6.542 8.647 1.00 84.38 77 ARG A C 1
ATOM 623 O O . ARG A 1 77 ? 5.595 7.438 9.482 1.00 84.38 77 ARG A O 1
ATOM 630 N N . SER A 1 78 ? 5.907 6.792 7.356 1.00 90.12 78 SER A N 1
ATOM 631 C CA . SER A 1 78 ? 6.156 8.134 6.828 1.00 90.12 78 SER A CA 1
ATOM 632 C C . SER A 1 78 ? 4.926 9.037 6.951 1.00 90.12 78 SER A C 1
ATOM 634 O O . SER A 1 78 ? 3.910 8.828 6.284 1.00 90.12 78 SER A O 1
ATOM 636 N N . GLN A 1 79 ? 5.034 10.089 7.768 1.00 89.56 79 GLN A N 1
ATOM 637 C CA . GLN A 1 79 ? 3.977 11.096 7.921 1.00 89.56 79 GLN A CA 1
ATOM 638 C C . GLN A 1 79 ? 3.673 11.823 6.609 1.00 89.56 79 GLN A C 1
ATOM 640 O O . GLN A 1 79 ? 2.512 12.091 6.310 1.00 89.56 79 GLN A O 1
ATOM 645 N N . TYR A 1 80 ? 4.695 12.073 5.786 1.00 92.38 80 TYR A N 1
ATOM 646 C CA . TYR A 1 80 ? 4.517 12.700 4.478 1.00 92.38 80 TYR A CA 1
ATOM 647 C C . TYR A 1 80 ? 3.598 11.873 3.567 1.00 92.38 80 TYR A C 1
ATOM 649 O O . TYR A 1 80 ? 2.671 12.404 2.956 1.00 92.38 80 TYR A O 1
ATOM 657 N N . ILE A 1 81 ? 3.819 10.556 3.505 1.00 92.75 81 ILE A N 1
ATOM 658 C CA . ILE A 1 81 ? 3.012 9.659 2.669 1.00 92.75 81 ILE A CA 1
ATOM 659 C C . ILE A 1 81 ? 1.590 9.552 3.221 1.00 92.75 81 ILE A C 1
ATOM 661 O O . ILE A 1 81 ? 0.633 9.618 2.446 1.00 92.75 81 ILE A O 1
ATOM 665 N N . LYS A 1 82 ? 1.436 9.446 4.547 1.00 94.00 82 LYS A N 1
ATOM 666 C CA . LYS A 1 82 ? 0.118 9.431 5.197 1.00 94.00 82 LYS A CA 1
ATOM 667 C C . LYS A 1 82 ? -0.680 10.697 4.888 1.00 94.00 82 LYS A C 1
ATOM 669 O O . LYS A 1 82 ? -1.836 10.589 4.498 1.00 94.00 82 LYS A O 1
ATOM 674 N N . GLU A 1 83 ? -0.064 11.873 4.976 1.00 95.12 83 GLU A N 1
ATOM 675 C CA . GLU A 1 83 ? -0.703 13.151 4.635 1.00 95.12 83 GLU A CA 1
ATOM 676 C C . GLU A 1 83 ? -1.151 13.181 3.163 1.00 95.12 83 GLU A C 1
ATOM 678 O O . GLU A 1 83 ? -2.295 13.524 2.870 1.00 95.12 83 GLU A O 1
ATOM 683 N N . LYS A 1 84 ? -0.305 12.737 2.221 1.00 95.12 84 LYS A N 1
ATOM 684 C CA . LYS A 1 84 ? -0.691 12.633 0.800 1.00 95.12 84 LYS A CA 1
ATOM 685 C C . LYS A 1 84 ? -1.848 11.659 0.572 1.00 95.12 84 LYS A C 1
ATOM 687 O O . LYS A 1 84 ? -2.737 11.942 -0.234 1.00 95.12 84 LYS A O 1
ATOM 692 N N . CYS A 1 85 ? -1.861 10.533 1.283 1.00 95.00 85 CYS A N 1
ATOM 693 C CA . CYS A 1 85 ? -2.969 9.582 1.238 1.00 95.00 85 CYS A CA 1
ATOM 694 C C . CYS A 1 85 ? -4.254 10.206 1.789 1.00 95.00 85 CYS A C 1
ATOM 696 O O . CYS A 1 85 ? -5.296 10.108 1.144 1.00 95.00 85 CYS A O 1
ATOM 698 N N . TYR A 1 86 ? -4.176 10.886 2.935 1.00 95.00 86 TYR A N 1
ATOM 699 C CA . TYR A 1 86 ? -5.312 11.567 3.547 1.00 95.00 86 TYR A CA 1
ATOM 700 C C . TYR A 1 86 ? -5.896 12.622 2.604 1.00 95.00 86 TYR A C 1
ATOM 702 O O . TYR A 1 86 ? -7.081 12.568 2.298 1.00 95.00 86 TYR A O 1
ATOM 710 N N . GLN A 1 87 ? -5.067 13.498 2.033 1.00 94.69 87 GLN A N 1
ATOM 711 C CA . GLN A 1 87 ? -5.509 14.512 1.066 1.00 94.69 87 GLN A CA 1
ATOM 712 C C . GLN A 1 87 ? -6.197 13.902 -0.163 1.00 94.69 87 GLN A C 1
ATOM 714 O O . GLN A 1 87 ? -7.185 14.442 -0.655 1.00 94.69 87 GLN A O 1
ATOM 719 N N . LYS A 1 88 ? -5.703 12.761 -0.662 1.00 94.38 88 LYS A N 1
ATOM 720 C CA . LYS A 1 88 ? -6.296 12.080 -1.822 1.00 94.38 88 LYS A CA 1
ATOM 721 C C . LYS A 1 88 ? -7.631 11.400 -1.496 1.00 94.38 88 LYS A C 1
ATOM 723 O O . LYS A 1 88 ? -8.498 11.313 -2.368 1.00 94.38 88 LYS A O 1
ATOM 728 N N . TYR A 1 89 ? -7.778 10.872 -0.282 1.00 94.44 89 TYR A N 1
ATOM 729 C CA . TYR A 1 89 ? -8.881 9.984 0.093 1.00 94.44 89 TYR A CA 1
ATOM 730 C C . TYR A 1 89 ? -9.855 10.578 1.125 1.00 94.44 89 TYR A C 1
ATOM 732 O O . TYR A 1 89 ? -10.840 9.923 1.448 1.00 94.44 89 TYR A O 1
ATOM 740 N N . CYS A 1 90 ? -9.660 11.813 1.595 1.00 92.06 90 CYS A N 1
ATOM 741 C CA . CYS A 1 90 ? -10.459 12.439 2.662 1.00 92.06 90 CYS A CA 1
ATOM 742 C C . CYS A 1 90 ? -11.982 12.399 2.431 1.00 92.06 90 CYS A C 1
ATOM 744 O O . CYS A 1 90 ? -12.755 12.326 3.381 1.00 92.06 90 CYS A O 1
ATOM 746 N N . LYS A 1 91 ? -12.423 12.369 1.170 1.00 89.81 91 LYS A N 1
ATOM 747 C CA . LYS A 1 91 ? -13.838 12.263 0.785 1.00 89.81 91 LYS A CA 1
ATOM 748 C C . LYS A 1 91 ? -14.504 10.916 1.108 1.00 89.81 91 LYS A C 1
ATOM 750 O O . LYS A 1 91 ? -15.719 10.809 0.993 1.00 89.81 91 LYS A O 1
ATOM 755 N N . TYR A 1 92 ? -13.743 9.888 1.483 1.00 84.19 92 TYR A N 1
ATOM 756 C CA . TYR A 1 92 ? -14.258 8.532 1.700 1.00 84.19 92 TYR A CA 1
ATOM 757 C C . TYR A 1 92 ? -14.614 8.221 3.167 1.00 84.19 92 TYR A C 1
ATOM 759 O O . TYR A 1 92 ? -14.865 7.069 3.478 1.00 84.19 92 TYR A O 1
ATOM 767 N N . ALA A 1 93 ? -14.684 9.192 4.084 1.00 79.75 93 ALA A N 1
ATOM 768 C CA . ALA A 1 93 ? -14.789 8.959 5.539 1.00 79.75 93 ALA A CA 1
ATOM 769 C C . ALA A 1 93 ? -16.068 8.252 6.067 1.00 79.75 93 ALA A C 1
ATOM 771 O O . ALA A 1 93 ? -16.154 7.962 7.255 1.00 79.75 93 ALA A O 1
ATOM 772 N N . ASN A 1 94 ? -17.074 7.970 5.232 1.00 82.50 94 ASN A N 1
ATOM 773 C CA . ASN A 1 94 ? -18.421 7.591 5.697 1.00 82.50 94 ASN A CA 1
ATOM 774 C C . ASN A 1 94 ? -18.654 6.087 5.954 1.00 82.50 94 ASN A C 1
ATOM 776 O O . ASN A 1 94 ? -19.786 5.692 6.245 1.00 82.50 94 ASN A O 1
ATOM 780 N N . ASN A 1 95 ? -17.629 5.240 5.847 1.00 88.25 95 ASN A N 1
ATOM 781 C CA . ASN A 1 95 ? -17.756 3.791 6.029 1.00 88.25 95 ASN A CA 1
ATOM 782 C C . ASN A 1 95 ? -16.863 3.306 7.186 1.00 88.25 95 ASN A C 1
ATOM 784 O O . ASN A 1 95 ? -15.665 3.557 7.200 1.00 88.25 95 ASN A O 1
ATOM 788 N N . SER A 1 96 ? -17.443 2.613 8.167 1.00 87.06 96 SER A N 1
ATOM 789 C CA . SER A 1 96 ? -16.728 2.160 9.368 1.00 87.06 96 SER A CA 1
ATOM 790 C C . SER A 1 96 ? -15.953 0.850 9.198 1.00 87.06 96 SER A C 1
ATOM 792 O O . SER A 1 96 ? -15.213 0.462 10.102 1.00 87.06 96 SER A O 1
ATOM 794 N N . VAL A 1 97 ? -16.132 0.180 8.059 1.00 90.81 97 VAL A N 1
ATOM 795 C CA . VAL A 1 97 ? -15.561 -1.137 7.746 1.00 90.81 97 VAL A CA 1
ATOM 796 C C . VAL A 1 97 ? -14.517 -1.028 6.636 1.00 90.81 97 VAL A C 1
ATOM 798 O O . VAL A 1 97 ? -13.461 -1.644 6.709 1.00 90.81 97 VAL A O 1
ATOM 801 N N . PHE A 1 98 ? -14.771 -0.199 5.620 1.00 94.31 98 PHE A N 1
ATOM 802 C CA . PHE A 1 98 ? -13.879 -0.084 4.468 1.00 94.31 98 PHE A CA 1
ATOM 803 C C . PHE A 1 98 ? -12.517 0.517 4.847 1.00 94.31 98 PHE A C 1
ATOM 805 O O . PHE A 1 98 ? -12.444 1.637 5.353 1.00 94.31 98 PHE A O 1
ATOM 812 N N . TYR A 1 99 ? -11.428 -0.186 4.523 1.00 95.25 99 TYR A N 1
ATOM 813 C CA . TYR A 1 99 ? -10.066 0.153 4.963 1.00 95.25 99 TYR A CA 1
ATOM 814 C C . TYR A 1 99 ? -9.640 1.612 4.695 1.00 95.25 99 TYR A C 1
ATOM 816 O O . TYR A 1 99 ? -9.011 2.240 5.546 1.00 95.25 99 TYR A O 1
ATOM 824 N N . GLN A 1 100 ? -9.992 2.201 3.5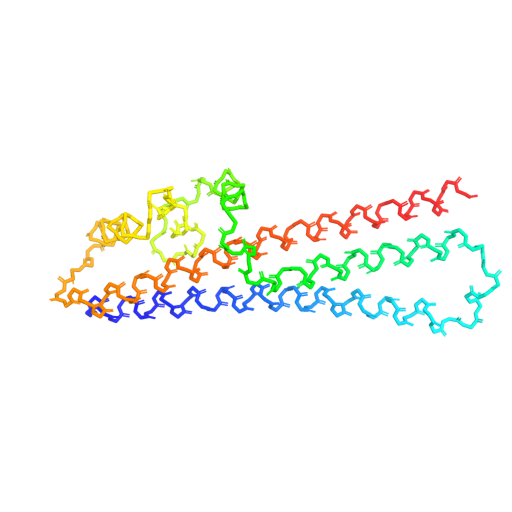42 1.00 95.44 100 GLN A N 1
ATOM 825 C CA . GLN A 1 100 ? -9.630 3.602 3.260 1.00 95.44 100 GLN A CA 1
ATOM 826 C C . GLN A 1 100 ? -10.430 4.580 4.113 1.00 95.44 100 GLN A C 1
ATOM 828 O O . GLN A 1 100 ? -9.909 5.611 4.530 1.00 95.44 100 GLN A O 1
ATOM 833 N N . SER A 1 101 ? -11.698 4.263 4.358 1.00 95.50 101 SER A N 1
ATOM 834 C CA . SER A 1 101 ? -12.580 5.070 5.191 1.00 95.50 101 SER A CA 1
ATOM 835 C C . SER A 1 101 ? -12.140 5.030 6.647 1.00 95.50 101 SER A C 1
ATOM 837 O O . SER A 1 101 ? -12.056 6.087 7.268 1.00 95.50 101 SER A O 1
ATOM 839 N N . VAL A 1 102 ? -11.765 3.846 7.146 1.00 96.00 102 VAL A N 1
ATOM 840 C CA . VAL A 1 102 ? -11.151 3.676 8.468 1.00 96.00 102 VAL A CA 1
ATOM 841 C C . VAL A 1 102 ? -9.897 4.537 8.567 1.00 96.00 102 VAL A C 1
ATOM 843 O O . VAL A 1 102 ? -9.849 5.414 9.421 1.00 96.00 102 VAL A O 1
ATOM 846 N N . PHE A 1 103 ? -8.939 4.391 7.641 1.00 95.75 103 PHE A N 1
ATOM 847 C CA . PHE A 1 103 ? -7.719 5.209 7.628 1.00 95.75 103 PHE A CA 1
ATOM 848 C C . PHE A 1 103 ? -8.010 6.717 7.687 1.00 95.75 103 PHE A C 1
ATOM 850 O O . PHE A 1 103 ? -7.367 7.435 8.450 1.00 95.75 103 PHE A O 1
ATOM 857 N N . VAL A 1 104 ? -8.965 7.205 6.889 1.00 95.62 104 VAL A N 1
ATOM 858 C CA . VAL A 1 104 ? -9.327 8.630 6.846 1.00 95.62 104 VAL A CA 1
ATOM 859 C C . VAL A 1 104 ? -9.956 9.084 8.160 1.00 95.62 104 VAL A C 1
ATOM 861 O O . VAL A 1 104 ? -9.567 10.125 8.688 1.00 95.62 104 VAL A O 1
ATOM 864 N N . ALA A 1 105 ? -10.907 8.317 8.693 1.00 93.44 105 ALA A N 1
ATOM 865 C CA . ALA A 1 105 ? -11.611 8.646 9.929 1.00 93.44 105 ALA A CA 1
ATOM 866 C C . ALA A 1 105 ? -10.680 8.623 11.151 1.00 93.44 105 ALA A C 1
ATOM 868 O O . ALA A 1 105 ? -10.837 9.424 12.073 1.00 93.44 105 ALA A O 1
ATOM 869 N N . THR A 1 106 ? -9.687 7.734 11.143 1.00 94.38 106 THR A N 1
ATOM 870 C CA . THR A 1 106 ? -8.730 7.555 12.238 1.00 94.38 106 THR A CA 1
ATOM 871 C C . THR A 1 106 ? -7.422 8.306 12.005 1.00 94.38 106 THR A C 1
ATOM 873 O O . THR A 1 106 ? -6.496 8.170 12.798 1.00 94.38 106 THR A O 1
ATOM 876 N N . TYR A 1 107 ? -7.299 9.095 10.932 1.00 93.38 107 TYR A N 1
ATOM 877 C CA . TYR A 1 107 ? -6.081 9.853 10.666 1.00 93.38 107 TYR A CA 1
ATOM 878 C C . TYR A 1 107 ? -5.825 10.864 11.796 1.00 93.38 107 TYR A C 1
ATOM 880 O O . TYR A 1 107 ? -6.664 11.708 12.134 1.00 93.38 107 TYR A O 1
ATOM 888 N N . SER A 1 108 ? -4.641 10.770 12.399 1.00 88.50 108 SER A N 1
ATOM 889 C CA . SER A 1 108 ? -4.205 11.647 13.480 1.00 88.50 108 SER A CA 1
ATOM 890 C C . SER A 1 108 ? -2.712 11.935 13.412 1.00 88.50 108 SER A C 1
ATOM 892 O O . SER A 1 108 ? -1.901 11.063 13.089 1.00 88.50 108 SER A O 1
ATOM 894 N N . LYS A 1 109 ? -2.349 13.170 13.771 1.00 86.12 109 LYS A N 1
ATOM 895 C CA . LYS A 1 109 ? -0.958 13.601 13.978 1.00 86.12 109 LYS A CA 1
ATOM 896 C C . LYS A 1 109 ? -0.514 13.475 15.439 1.00 86.12 109 LYS A C 1
ATOM 898 O O . LYS A 1 109 ? 0.672 13.609 15.708 1.00 86.12 109 LYS A O 1
ATOM 903 N N . ILE A 1 110 ? -1.453 13.233 16.357 1.00 84.94 110 ILE A N 1
ATOM 904 C CA . ILE A 1 110 ? -1.225 13.241 17.809 1.00 84.94 110 ILE A CA 1
ATOM 905 C C . ILE A 1 110 ? -0.679 11.885 18.268 1.00 84.94 110 ILE A C 1
ATOM 907 O O . ILE A 1 110 ? 0.291 11.829 19.017 1.00 84.94 110 ILE A O 1
ATOM 911 N N . GLY A 1 111 ? -1.266 10.785 17.789 1.00 87.31 111 GLY A N 1
ATOM 912 C CA . GLY A 1 111 ? -0.818 9.437 18.129 1.00 87.31 111 GLY A CA 1
ATOM 913 C C . GLY A 1 111 ? -1.861 8.357 17.848 1.00 87.31 111 GLY A C 1
ATOM 914 O O . GLY A 1 111 ? -2.970 8.633 17.383 1.00 87.31 111 GLY A O 1
ATOM 915 N N . ILE A 1 112 ? -1.493 7.108 18.142 1.00 88.88 112 ILE A N 1
ATOM 916 C CA . ILE A 1 112 ? -2.369 5.950 17.928 1.00 88.88 112 ILE A CA 1
ATOM 917 C C . ILE A 1 112 ? -3.579 5.957 18.870 1.00 88.88 112 ILE A C 1
ATOM 919 O O . ILE A 1 112 ? -4.666 5.604 18.436 1.00 88.88 112 ILE A O 1
ATOM 923 N N . GLN A 1 113 ? -3.434 6.444 20.108 1.00 91.56 113 GLN A N 1
ATOM 924 C CA . GLN A 1 113 ? -4.537 6.465 21.076 1.00 91.56 113 GLN A CA 1
ATOM 925 C C . GLN A 1 113 ? -5.701 7.355 20.614 1.00 91.56 113 GLN A C 1
ATOM 927 O O . GLN A 1 113 ? -6.842 6.909 20.594 1.00 91.56 113 GLN A O 1
ATOM 932 N N . ASP A 1 114 ? -5.412 8.562 20.116 1.00 93.31 114 ASP A N 1
ATOM 933 C CA . ASP A 1 114 ? -6.427 9.446 19.514 1.00 93.31 114 ASP A CA 1
ATOM 934 C C . ASP A 1 114 ? -7.102 8.796 18.291 1.00 93.31 114 ASP A C 1
ATOM 936 O O . ASP A 1 114 ? -8.293 8.977 18.047 1.00 93.31 114 ASP A O 1
ATOM 940 N N . SER A 1 115 ? -6.352 7.991 17.533 1.00 93.88 115 SER A N 1
ATOM 941 C CA . SER A 1 115 ? -6.885 7.253 16.382 1.00 93.88 115 SER A CA 1
ATOM 942 C C . SER A 1 115 ? -7.869 6.159 16.824 1.00 93.88 115 SER A C 1
ATOM 944 O O . SER A 1 115 ? -8.921 5.998 16.204 1.00 93.88 115 SER A O 1
ATOM 946 N N . VAL A 1 116 ? -7.552 5.447 17.913 1.00 94.44 116 VAL A N 1
ATOM 947 C CA . VAL A 1 116 ? -8.416 4.424 18.526 1.00 94.44 116 VAL A CA 1
ATOM 948 C C . VAL A 1 116 ? -9.686 5.057 19.086 1.00 94.44 116 VAL A C 1
ATOM 950 O O . VAL A 1 116 ? -10.776 4.602 18.754 1.00 94.44 116 VAL A O 1
ATOM 953 N N . GLU A 1 117 ? -9.582 6.153 19.840 1.00 93.50 117 GLU A N 1
ATOM 954 C CA . GLU A 1 117 ? -10.751 6.860 20.382 1.00 93.50 117 GLU A CA 1
ATOM 955 C C . GLU A 1 117 ? -11.697 7.355 19.281 1.00 93.50 117 GLU A C 1
ATOM 957 O O . GLU A 1 117 ? -12.919 7.219 19.387 1.00 93.50 117 GLU A O 1
ATOM 962 N N . LYS A 1 118 ? -11.150 7.903 18.187 1.00 93.44 118 LYS A N 1
ATOM 963 C CA . LYS A 1 118 ? -11.948 8.273 17.008 1.00 93.44 118 LYS A CA 1
ATOM 964 C C . LYS A 1 118 ? -12.666 7.066 16.418 1.00 93.44 118 LYS A C 1
ATOM 966 O O . LYS A 1 118 ? -13.823 7.198 16.010 1.00 93.44 118 LYS A O 1
ATOM 971 N N . TYR A 1 119 ? -12.003 5.911 16.378 1.00 94.38 119 TYR A N 1
ATOM 972 C CA . TYR A 1 119 ? -12.602 4.707 15.826 1.00 94.38 119 TYR A CA 1
ATOM 973 C C . TYR A 1 119 ? -13.721 4.157 16.716 1.00 94.38 119 TYR A C 1
ATOM 975 O O . TYR A 1 119 ? -14.807 3.880 16.208 1.00 94.38 119 TYR A O 1
ATOM 983 N N . ILE A 1 120 ? -13.501 4.097 18.034 1.00 93.06 120 ILE A N 1
ATOM 984 C CA . ILE A 1 120 ? -14.518 3.717 19.028 1.00 93.06 120 ILE A CA 1
ATOM 985 C C . ILE A 1 120 ? -15.770 4.573 18.832 1.00 93.06 120 ILE A C 1
ATOM 987 O O . ILE A 1 120 ? -16.842 4.037 18.566 1.00 93.06 120 ILE A O 1
ATOM 991 N N . ARG A 1 121 ? -15.625 5.906 18.804 1.00 92.06 121 ARG A N 1
ATOM 992 C CA . ARG A 1 121 ? -16.756 6.828 18.585 1.00 92.06 121 ARG A CA 1
ATOM 993 C C . ARG A 1 121 ? -17.476 6.587 17.257 1.00 92.06 121 ARG A C 1
ATOM 995 O O . ARG A 1 121 ? -18.674 6.841 17.149 1.00 92.06 121 ARG A O 1
ATOM 1002 N N . MET A 1 122 ? -16.761 6.164 16.214 1.00 91.94 122 MET A N 1
ATOM 1003 C CA . MET A 1 122 ? -17.370 5.837 14.922 1.00 91.94 122 MET A CA 1
ATOM 1004 C C . MET A 1 122 ? -18.182 4.536 14.988 1.00 91.94 122 MET A C 1
ATOM 1006 O O . MET A 1 122 ? -19.261 4.475 14.399 1.00 91.94 122 MET A O 1
ATOM 1010 N N . LEU A 1 123 ? -17.686 3.524 15.700 1.00 92.06 123 LEU A N 1
ATOM 1011 C CA . LEU A 1 123 ? -18.340 2.224 15.864 1.00 92.06 123 LEU A CA 1
ATOM 1012 C C . LEU A 1 123 ? -19.529 2.291 16.837 1.00 92.06 123 LEU A C 1
ATOM 1014 O O . LEU A 1 123 ? -20.591 1.745 16.539 1.00 92.06 123 LEU A O 1
ATOM 1018 N N . GLU A 1 124 ? -19.424 3.054 17.924 1.00 91.62 124 GLU A N 1
ATOM 1019 C CA . GLU A 1 124 ? -20.533 3.299 18.859 1.00 91.62 124 GLU A CA 1
ATOM 1020 C C . GLU A 1 124 ? -21.715 3.992 18.174 1.00 91.62 124 GLU A C 1
ATOM 1022 O O . GLU A 1 124 ? -22.866 3.594 18.349 1.00 91.62 124 GLU A O 1
ATOM 1027 N N . LYS A 1 125 ? -21.449 4.967 17.290 1.00 90.12 125 LYS A N 1
ATOM 1028 C CA . LYS A 1 125 ? -22.485 5.596 16.444 1.00 90.12 125 LYS A CA 1
ATOM 1029 C C . LYS A 1 125 ? -23.197 4.609 15.514 1.00 90.12 125 LYS A C 1
ATOM 1031 O O . LYS A 1 125 ? -24.255 4.938 14.979 1.00 90.12 125 LYS A O 1
ATOM 1036 N N . LYS A 1 126 ? -22.608 3.437 15.276 1.00 87.56 126 LYS A N 1
ATOM 1037 C CA . LYS A 1 126 ? -23.166 2.345 14.468 1.00 87.56 126 LYS A CA 1
ATOM 1038 C C . LYS A 1 126 ? -23.778 1.230 15.328 1.00 87.56 126 LYS A C 1
ATOM 1040 O O . LYS A 1 126 ? -24.251 0.252 14.762 1.00 87.56 126 LYS A O 1
ATOM 1045 N N . GLY A 1 127 ? -23.820 1.399 16.653 1.00 88.75 127 GLY A N 1
ATOM 1046 C CA . GLY A 1 127 ? -24.439 0.461 17.592 1.00 88.75 127 GLY A CA 1
ATOM 1047 C C . GLY A 1 127 ? -23.508 -0.630 18.127 1.00 88.75 127 GLY A C 1
ATOM 1048 O O . GLY A 1 127 ? -23.995 -1.619 18.667 1.00 88.75 127 GLY A O 1
ATOM 1049 N N . VAL A 1 128 ? -22.186 -0.486 17.974 1.00 88.44 128 VAL A N 1
ATOM 1050 C CA . VAL A 1 128 ? -21.203 -1.414 18.561 1.00 88.44 128 VAL A CA 1
ATOM 1051 C C . VAL A 1 128 ? -20.881 -0.969 19.988 1.00 88.44 128 VAL A C 1
ATOM 1053 O O . VAL A 1 128 ? -20.406 0.147 20.188 1.00 88.44 128 VAL A O 1
ATOM 1056 N N . HIS A 1 129 ? -21.129 -1.835 20.972 1.00 87.56 129 HIS A N 1
ATOM 1057 C CA . HIS A 1 129 ? -20.899 -1.554 22.393 1.00 87.56 129 HIS A CA 1
ATOM 1058 C C . HIS A 1 129 ? -19.713 -2.358 22.928 1.00 87.56 129 HIS A C 1
ATOM 1060 O O . HIS A 1 129 ? -19.735 -3.584 22.884 1.00 87.56 129 HIS A O 1
ATOM 1066 N N . PHE A 1 130 ? -18.695 -1.664 23.429 1.00 84.50 130 PHE A N 1
ATOM 1067 C CA . PHE A 1 130 ? -17.460 -2.262 23.934 1.00 84.50 130 PHE A CA 1
ATOM 1068 C C . PHE A 1 130 ? -17.617 -2.652 25.408 1.00 84.50 130 PHE A C 1
ATOM 1070 O O . PHE A 1 130 ? -18.022 -1.827 26.229 1.00 84.50 130 PHE A O 1
ATOM 1077 N N . GLU A 1 131 ? -17.304 -3.904 25.741 1.00 74.94 131 GLU A N 1
ATOM 1078 C CA . GLU A 1 131 ? -17.430 -4.457 27.102 1.00 74.94 131 GLU A CA 1
ATOM 1079 C C . GLU A 1 131 ? -16.064 -4.848 27.690 1.00 74.94 131 GLU A C 1
ATOM 1081 O O . GLU A 1 131 ? -15.879 -4.800 28.908 1.00 74.94 131 GLU A O 1
ATOM 1086 N N . ASN A 1 132 ? -15.089 -5.208 26.842 1.00 67.19 132 ASN A N 1
ATOM 1087 C CA . ASN A 1 132 ? -13.760 -5.662 27.250 1.00 67.19 132 ASN A CA 1
ATOM 1088 C C . ASN A 1 132 ? -12.671 -4.805 26.599 1.00 67.19 132 ASN A C 1
ATOM 1090 O O . ASN A 1 132 ? -12.126 -5.133 25.544 1.00 67.19 132 ASN A O 1
ATOM 1094 N N . ILE A 1 133 ? -12.334 -3.718 27.290 1.00 73.69 133 ILE A N 1
ATOM 1095 C CA . ILE A 1 133 ? -11.541 -2.610 26.755 1.00 73.69 133 ILE A CA 1
ATOM 1096 C C . ILE A 1 133 ? -10.192 -3.079 26.188 1.00 73.69 133 ILE A C 1
ATOM 1098 O O . ILE A 1 133 ? -9.830 -2.676 25.093 1.00 73.69 133 ILE A O 1
ATOM 1102 N N . GLN A 1 134 ? -9.453 -3.969 26.859 1.00 87.06 134 GLN A N 1
ATOM 1103 C CA . GLN A 1 134 ? -8.057 -4.211 26.474 1.00 87.06 134 GLN A CA 1
ATOM 1104 C C . GLN A 1 134 ? -7.900 -5.016 25.174 1.00 87.06 134 GLN A C 1
ATOM 1106 O O . GLN A 1 134 ? -7.161 -4.606 24.279 1.00 87.06 134 GLN A O 1
ATOM 1111 N N . LEU A 1 135 ? -8.585 -6.159 25.052 1.00 87.81 135 LEU A N 1
ATOM 1112 C CA . LEU A 1 135 ? -8.465 -6.993 23.852 1.00 87.81 135 LEU A CA 1
ATOM 1113 C C . LEU A 1 135 ? -9.116 -6.315 22.642 1.00 87.81 135 LEU A C 1
ATOM 1115 O O . LEU A 1 135 ? -8.569 -6.363 21.540 1.00 87.81 135 LEU A O 1
ATOM 1119 N N . GLU A 1 136 ? -10.268 -5.676 22.847 1.00 90.69 136 GLU A N 1
ATOM 1120 C CA . GLU A 1 136 ? -10.968 -4.946 21.791 1.00 90.69 136 GLU A CA 1
ATOM 1121 C C . GLU A 1 136 ? -10.101 -3.784 21.283 1.00 90.69 136 GLU A C 1
ATOM 1123 O O . GLU A 1 136 ? -9.917 -3.652 20.072 1.00 90.69 136 GLU A O 1
ATOM 1128 N N . GLU A 1 137 ? -9.465 -3.016 22.175 1.00 91.56 137 GLU A N 1
ATOM 1129 C CA . GLU A 1 137 ? -8.527 -1.953 21.796 1.00 91.56 137 GLU A CA 1
ATOM 1130 C C . GLU A 1 137 ? -7.338 -2.455 20.972 1.00 91.56 137 GLU A C 1
ATOM 1132 O O . GLU A 1 137 ? -6.942 -1.796 20.007 1.00 91.56 137 GLU A O 1
ATOM 1137 N N . ASP A 1 138 ? -6.757 -3.605 21.315 1.00 93.56 138 ASP A N 1
ATOM 1138 C CA . ASP A 1 138 ? -5.624 -4.149 20.564 1.00 93.56 138 ASP A CA 1
ATOM 1139 C C . ASP A 1 138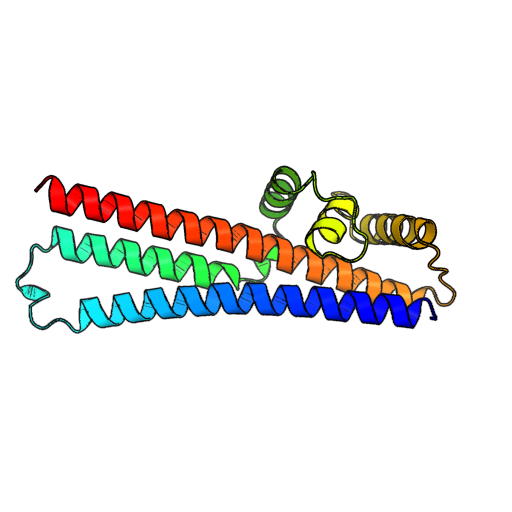 ? -6.023 -4.547 19.139 1.00 93.56 138 ASP A C 1
ATOM 1141 O O . ASP A 1 138 ? -5.284 -4.269 18.188 1.00 93.56 138 ASP A O 1
ATOM 1145 N N . TYR A 1 139 ? -7.224 -5.097 18.952 1.00 94.19 139 TYR A N 1
ATOM 1146 C CA . TYR A 1 139 ? -7.757 -5.319 17.609 1.00 94.19 139 TYR A CA 1
ATOM 1147 C C . TYR A 1 139 ? -8.041 -4.008 16.869 1.00 94.19 139 TYR A C 1
ATOM 1149 O O . TYR A 1 139 ? -7.734 -3.908 15.680 1.00 94.19 139 TYR 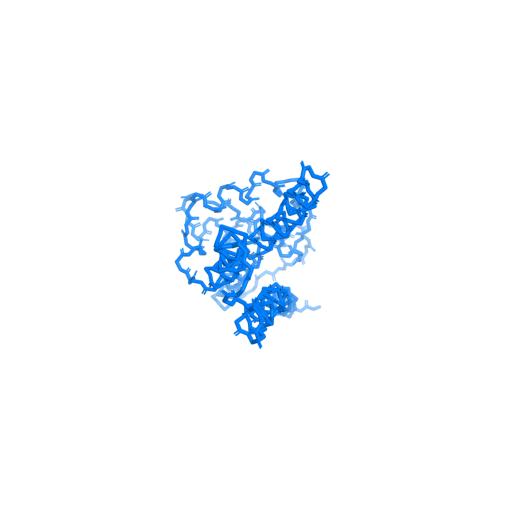A O 1
ATOM 1157 N N . LEU A 1 140 ? -8.578 -2.983 17.537 1.00 95.44 140 LEU A N 1
ATOM 1158 C CA . LEU A 1 140 ? -8.800 -1.676 16.909 1.00 95.44 140 LEU A CA 1
ATOM 1159 C C . LEU A 1 140 ? -7.484 -1.053 16.425 1.00 95.44 140 LEU A C 1
ATOM 1161 O O . LEU A 1 140 ? -7.425 -0.555 15.298 1.00 95.44 140 LEU A O 1
ATOM 1165 N N . LYS A 1 141 ? -6.412 -1.133 17.226 1.00 95.56 141 LYS A N 1
ATOM 1166 C CA . LYS A 1 141 ? -5.062 -0.703 16.816 1.00 95.56 141 LYS A CA 1
ATOM 1167 C C . LYS A 1 141 ? -4.612 -1.449 15.563 1.00 95.56 141 LYS A C 1
ATOM 1169 O O . LYS A 1 141 ? -4.181 -0.813 14.602 1.00 95.56 141 LYS A O 1
ATOM 1174 N N . GLN A 1 142 ? -4.773 -2.773 15.533 1.00 95.62 142 GLN A N 1
ATOM 1175 C CA . GLN A 1 142 ? -4.422 -3.573 14.359 1.00 95.62 142 GLN A CA 1
ATOM 1176 C C . GLN A 1 142 ? -5.238 -3.180 13.125 1.00 95.62 142 GLN A C 1
ATOM 1178 O O . GLN A 1 142 ? -4.666 -3.009 12.051 1.00 95.62 142 GLN A O 1
ATOM 1183 N N . ILE A 1 143 ? -6.551 -2.979 13.254 1.00 97.06 143 ILE A N 1
ATOM 1184 C CA . ILE A 1 143 ? -7.399 -2.545 12.135 1.00 97.06 143 ILE A CA 1
ATOM 1185 C C . ILE A 1 143 ? -6.910 -1.206 11.577 1.00 97.06 143 ILE A C 1
ATOM 1187 O O . ILE A 1 143 ? -6.796 -1.059 10.358 1.00 97.06 143 ILE A O 1
ATOM 1191 N N . ILE A 1 144 ? -6.579 -0.244 12.443 1.00 96.12 144 ILE A N 1
ATOM 1192 C CA . ILE A 1 144 ? -6.056 1.069 12.039 1.00 96.12 144 ILE A CA 1
ATOM 1193 C C . ILE A 1 144 ? -4.720 0.921 11.303 1.00 96.12 144 ILE A C 1
ATOM 1195 O O . ILE A 1 144 ? -4.519 1.527 10.244 1.00 96.12 144 ILE A O 1
ATOM 1199 N N . GLU A 1 145 ? -3.803 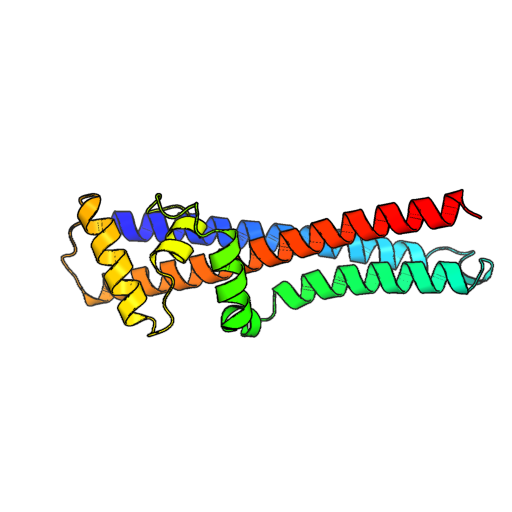0.110 11.828 1.00 94.81 145 GLU A N 1
ATOM 1200 C CA . GLU A 1 145 ? -2.495 -0.118 11.215 1.00 94.81 145 GLU A CA 1
ATOM 1201 C C . GLU A 1 145 ? -2.613 -0.802 9.851 1.00 94.81 145 GLU A C 1
ATOM 1203 O O . GLU A 1 145 ? -2.077 -0.291 8.863 1.00 94.81 145 GLU A O 1
ATOM 1208 N N . VAL A 1 146 ? -3.365 -1.901 9.763 1.00 96.06 146 VAL A N 1
ATOM 1209 C CA . VAL A 1 146 ? -3.574 -2.640 8.509 1.00 96.06 146 VAL A CA 1
ATOM 1210 C C . VAL A 1 146 ? -4.299 -1.757 7.488 1.00 96.06 146 VAL A C 1
ATOM 1212 O O . VAL A 1 146 ? -3.872 -1.689 6.335 1.00 96.06 146 VAL A O 1
ATOM 1215 N N . SER A 1 147 ? -5.308 -0.985 7.909 1.00 96.69 147 SER A N 1
ATOM 1216 C CA . SER A 1 147 ? -6.004 -0.006 7.057 1.00 96.69 147 SER A CA 1
ATOM 1217 C C . SER A 1 147 ? -5.061 1.062 6.510 1.00 96.69 147 SER A C 1
ATOM 1219 O O . SER A 1 147 ? -5.126 1.429 5.330 1.00 96.69 147 SER A O 1
ATOM 1221 N N . THR A 1 148 ? -4.149 1.546 7.355 1.00 95.19 148 THR A N 1
ATOM 1222 C CA . THR A 1 148 ? -3.127 2.523 6.973 1.00 95.19 148 THR A CA 1
ATOM 1223 C C . THR A 1 148 ? -2.184 1.938 5.928 1.00 95.19 148 THR A C 1
ATOM 1225 O O . THR A 1 148 ? -1.971 2.555 4.882 1.00 95.19 148 THR A O 1
ATOM 1228 N N . VAL A 1 149 ? -1.652 0.736 6.168 1.00 95.56 149 VAL A N 1
ATOM 1229 C CA . VAL A 1 149 ? -0.733 0.068 5.234 1.00 95.56 149 VAL A CA 1
ATOM 1230 C C . VAL A 1 149 ? -1.423 -0.223 3.903 1.00 95.56 149 VAL A C 1
ATOM 1232 O O . VAL A 1 149 ? -0.877 0.106 2.848 1.00 95.56 149 VAL A O 1
ATOM 1235 N N . ALA A 1 150 ? -2.639 -0.771 3.931 1.00 96.38 150 ALA A N 1
ATOM 1236 C CA . ALA A 1 150 ? -3.419 -1.053 2.729 1.00 96.38 150 ALA A CA 1
ATOM 1237 C C . ALA A 1 150 ? -3.674 0.225 1.914 1.00 96.38 150 ALA A C 1
ATOM 1239 O O . ALA A 1 150 ? -3.481 0.246 0.695 1.00 96.38 150 ALA A O 1
ATOM 1240 N N . THR A 1 151 ? -4.029 1.330 2.578 1.00 96.12 151 THR A N 1
ATOM 1241 C CA . THR A 1 151 ? -4.259 2.620 1.911 1.00 96.12 151 THR A CA 1
ATOM 1242 C C . THR A 1 151 ? -2.992 3.172 1.264 1.00 96.12 151 THR A C 1
ATOM 1244 O O . THR A 1 151 ? -3.042 3.623 0.114 1.00 96.12 151 THR A O 1
ATOM 1247 N N . ILE A 1 152 ? -1.856 3.104 1.962 1.00 95.62 152 ILE A N 1
ATOM 1248 C CA . ILE A 1 152 ? -0.556 3.539 1.437 1.00 95.62 152 ILE A CA 1
ATOM 1249 C C . ILE A 1 152 ? -0.145 2.684 0.237 1.00 95.62 152 ILE A C 1
ATOM 1251 O O . ILE A 1 152 ? 0.214 3.237 -0.803 1.00 95.62 152 ILE A O 1
ATOM 1255 N N . LYS A 1 153 ? -0.256 1.355 0.320 1.00 95.75 153 LYS A N 1
ATOM 1256 C CA . LYS A 1 153 ? 0.058 0.468 -0.810 1.00 95.75 153 LYS A CA 1
ATOM 1257 C C . LYS A 1 153 ? -0.836 0.755 -2.010 1.00 95.75 153 LYS A C 1
ATOM 1259 O O . LYS A 1 153 ? -0.339 0.938 -3.111 1.00 95.75 153 LYS A O 1
ATOM 1264 N N . ILE A 1 154 ? -2.141 0.933 -1.821 1.00 96.06 154 ILE A N 1
ATOM 1265 C CA . ILE A 1 154 ? -3.044 1.298 -2.925 1.00 96.06 154 ILE A CA 1
ATOM 1266 C C . ILE A 1 154 ? -2.718 2.682 -3.502 1.00 96.06 154 ILE A C 1
ATOM 1268 O O . ILE A 1 154 ? -2.847 2.911 -4.709 1.00 96.06 154 ILE A O 1
ATOM 1272 N N . TYR A 1 155 ? -2.276 3.631 -2.677 1.00 95.25 155 TYR A N 1
ATOM 1273 C CA . TYR A 1 155 ? -1.751 4.902 -3.167 1.00 95.25 155 TYR A CA 1
ATOM 1274 C C . TYR A 1 155 ? -0.511 4.703 -4.051 1.00 95.25 155 TYR A C 1
ATOM 1276 O O . TYR A 1 155 ? -0.501 5.209 -5.175 1.00 95.25 155 TYR A O 1
ATOM 1284 N N . LEU A 1 156 ? 0.481 3.940 -3.586 1.00 94.56 156 LEU A N 1
ATOM 1285 C CA . LEU A 1 156 ? 1.712 3.648 -4.326 1.00 94.56 156 LEU A CA 1
ATOM 1286 C C . LEU A 1 156 ? 1.441 2.844 -5.601 1.00 94.56 156 LEU A C 1
ATOM 1288 O O . LEU A 1 156 ? 2.014 3.149 -6.643 1.00 94.56 156 LEU A O 1
ATOM 1292 N N . PHE A 1 157 ? 0.509 1.894 -5.572 1.00 96.06 157 PHE A N 1
ATOM 1293 C CA . PHE A 1 157 ? 0.080 1.154 -6.755 1.00 96.06 157 PHE A CA 1
ATOM 1294 C C . PHE A 1 157 ? -0.497 2.085 -7.822 1.00 96.06 157 PHE A C 1
ATOM 1296 O O . PHE A 1 157 ? -0.149 1.983 -8.992 1.00 96.06 157 PHE A O 1
ATOM 1303 N N . ASN A 1 158 ? -1.319 3.063 -7.432 1.00 95.25 158 ASN A N 1
ATOM 1304 C CA . ASN A 1 158 ? -1.820 4.059 -8.382 1.00 95.25 158 ASN A CA 1
ATOM 1305 C C . ASN A 1 158 ? -0.694 4.914 -8.985 1.00 95.25 158 ASN A C 1
ATOM 1307 O O . ASN A 1 158 ? -0.805 5.338 -10.133 1.00 95.25 158 ASN A O 1
ATOM 1311 N N . VAL A 1 159 ? 0.372 5.194 -8.228 1.00 94.12 159 VAL A N 1
ATOM 1312 C CA . VAL A 1 159 ? 1.572 5.859 -8.763 1.00 94.12 159 VAL A CA 1
ATOM 1313 C C . VAL A 1 159 ? 2.283 4.941 -9.760 1.00 94.12 159 VAL A C 1
ATOM 1315 O O . VAL A 1 159 ? 2.611 5.388 -10.854 1.00 94.12 159 VAL A O 1
ATOM 1318 N N . ALA A 1 160 ? 2.440 3.657 -9.431 1.00 95.06 160 ALA A N 1
ATOM 1319 C CA . ALA A 1 160 ? 3.047 2.663 -10.313 1.00 95.06 160 ALA A CA 1
ATOM 1320 C C . ALA A 1 160 ? 2.268 2.500 -11.630 1.00 95.06 160 ALA A C 1
ATOM 1322 O O . ALA A 1 160 ? 2.863 2.480 -12.700 1.00 95.06 160 ALA A O 1
ATOM 1323 N N . VAL A 1 161 ? 0.935 2.471 -11.580 1.00 95.12 161 VAL A N 1
ATOM 1324 C CA . VAL A 1 161 ? 0.088 2.411 -12.782 1.00 95.12 161 VAL A CA 1
ATOM 1325 C C . VAL A 1 161 ? 0.254 3.665 -13.643 1.00 95.12 161 VAL A C 1
ATOM 1327 O O . VAL A 1 161 ? 0.406 3.559 -14.856 1.00 95.12 161 VAL A O 1
ATOM 1330 N N . LYS A 1 162 ? 0.285 4.861 -13.040 1.00 95.25 162 LYS A N 1
ATOM 1331 C CA . LYS A 1 162 ? 0.562 6.101 -13.789 1.00 95.25 162 LYS A CA 1
ATOM 1332 C C . LYS A 1 162 ? 1.935 6.073 -14.454 1.00 95.25 162 LYS A C 1
ATOM 1334 O O . LYS A 1 162 ? 2.063 6.548 -15.577 1.00 95.25 162 LYS A O 1
ATOM 1339 N N . TYR A 1 163 ? 2.930 5.510 -13.774 1.00 95.00 163 TYR A N 1
ATOM 1340 C CA . TYR A 1 163 ? 4.260 5.311 -14.336 1.00 95.00 163 TYR A CA 1
ATOM 1341 C C . TYR A 1 163 ? 4.225 4.385 -15.560 1.00 95.00 163 TYR A C 1
ATOM 1343 O O . TYR A 1 163 ? 4.780 4.749 -16.589 1.00 95.00 163 TYR A O 1
ATOM 1351 N N . VAL A 1 164 ? 3.508 3.255 -15.491 1.00 93.62 164 VAL A N 1
ATOM 1352 C CA . VAL A 1 164 ? 3.328 2.332 -16.631 1.00 93.62 164 VAL A CA 1
ATOM 1353 C C . VAL A 1 164 ? 2.742 3.059 -17.842 1.00 93.62 164 VAL A C 1
ATOM 1355 O O . VAL A 1 164 ? 3.312 2.999 -18.927 1.00 93.62 164 VAL A O 1
ATOM 1358 N N . PHE A 1 165 ? 1.632 3.782 -17.663 1.00 93.81 165 PHE A N 1
ATOM 1359 C CA . PHE A 1 165 ? 1.005 4.513 -18.768 1.00 93.81 165 PHE A CA 1
ATOM 1360 C C . PHE A 1 165 ? 1.903 5.627 -19.314 1.00 93.81 165 PHE A C 1
ATOM 1362 O O . PHE A 1 165 ? 2.006 5.783 -20.527 1.00 93.81 165 PHE A O 1
ATOM 1369 N N . GLY A 1 166 ? 2.575 6.381 -18.439 1.00 93.50 166 GLY A N 1
ATOM 1370 C CA . GLY A 1 166 ? 3.508 7.427 -18.855 1.00 93.50 166 GLY A CA 1
ATOM 1371 C C . GLY A 1 166 ? 4.683 6.873 -19.661 1.00 93.5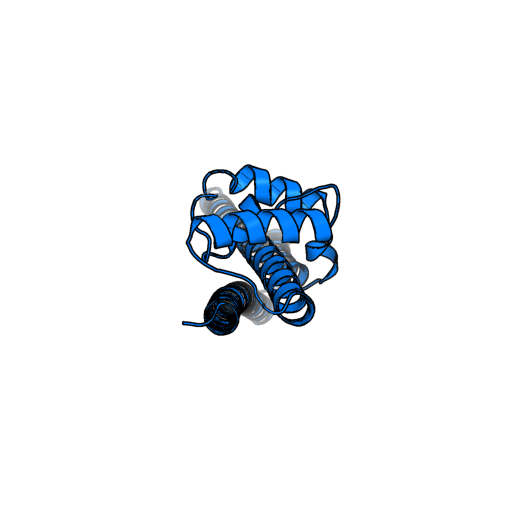0 166 GLY A C 1
ATOM 1372 O O . GLY A 1 166 ? 5.021 7.428 -20.702 1.00 93.50 166 GLY A O 1
ATOM 1373 N N . ALA A 1 167 ? 5.253 5.750 -19.221 1.00 90.50 167 ALA A N 1
ATOM 1374 C CA . ALA A 1 167 ? 6.319 5.055 -19.932 1.00 90.50 167 ALA A CA 1
ATOM 1375 C C . ALA A 1 167 ? 5.857 4.536 -21.301 1.00 90.50 167 ALA A C 1
ATOM 1377 O O . ALA A 1 167 ? 6.560 4.730 -22.289 1.00 90.50 167 ALA A O 1
ATOM 1378 N N . ALA A 1 168 ? 4.662 3.943 -21.378 1.00 89.31 168 ALA A N 1
ATOM 1379 C CA . ALA A 1 168 ? 4.100 3.445 -22.633 1.00 89.31 168 ALA A CA 1
ATOM 1380 C C . ALA A 1 168 ? 3.848 4.571 -23.651 1.00 89.31 168 ALA A C 1
ATOM 1382 O O . ALA A 1 168 ? 4.197 4.432 -24.821 1.00 89.31 168 ALA A O 1
ATOM 1383 N N . ILE A 1 169 ? 3.288 5.704 -23.207 1.00 92.38 169 ILE A N 1
AT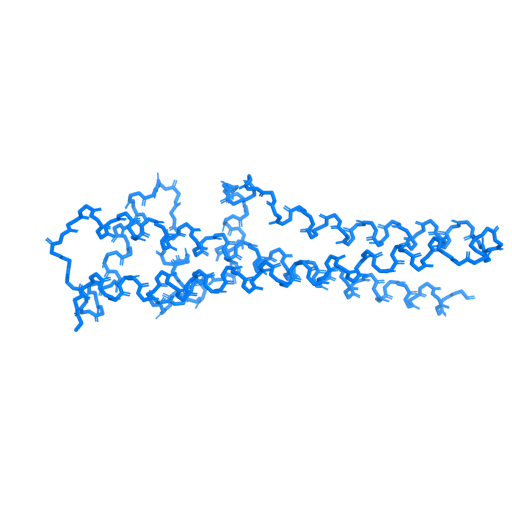OM 1384 C CA . ILE A 1 169 ? 3.071 6.881 -24.064 1.00 92.38 169 ILE A CA 1
ATOM 1385 C C . ILE A 1 169 ? 4.410 7.441 -24.551 1.00 92.38 169 ILE A C 1
ATOM 1387 O O . ILE A 1 169 ? 4.558 7.730 -25.734 1.00 92.38 169 ILE A O 1
ATOM 1391 N N . LEU A 1 170 ? 5.385 7.584 -23.651 1.00 89.31 170 LEU A N 1
ATOM 1392 C CA . LEU A 1 170 ? 6.701 8.114 -23.997 1.00 89.31 170 LEU A CA 1
ATOM 1393 C C . LEU A 1 170 ? 7.421 7.217 -25.010 1.00 89.31 170 LEU A C 1
ATOM 1395 O O . LEU A 1 170 ? 7.968 7.728 -25.982 1.00 89.31 170 LEU A O 1
ATOM 1399 N N . TYR A 1 171 ? 7.366 5.897 -24.823 1.00 85.25 171 TYR A N 1
ATOM 1400 C CA . TYR A 1 171 ? 7.905 4.939 -25.784 1.00 85.25 171 TYR A CA 1
ATOM 1401 C C . TYR A 1 171 ? 7.223 5.061 -27.152 1.00 85.25 171 TYR A C 1
ATOM 1403 O O . TYR A 1 171 ? 7.906 5.185 -28.163 1.00 85.25 171 TYR A O 1
ATOM 1411 N N . PHE A 1 172 ? 5.888 5.124 -27.189 1.00 87.06 172 PHE A N 1
ATOM 1412 C CA . PHE A 1 172 ? 5.145 5.297 -28.440 1.00 87.06 172 PHE A CA 1
ATOM 1413 C C . PHE A 1 172 ? 5.537 6.583 -29.185 1.00 87.06 172 PHE A C 1
ATOM 1415 O O . PHE A 1 172 ? 5.702 6.562 -30.402 1.00 87.06 172 PHE A O 1
ATOM 1422 N N . ILE A 1 173 ? 5.721 7.695 -28.465 1.00 88.00 173 ILE A N 1
ATOM 1423 C CA . ILE A 1 173 ? 6.177 8.961 -29.058 1.00 88.00 173 ILE A CA 1
ATOM 1424 C C . ILE A 1 173 ? 7.579 8.806 -29.653 1.00 88.00 173 ILE A C 1
ATOM 1426 O O . ILE A 1 173 ? 7.802 9.260 -30.766 1.00 88.00 173 ILE A O 1
ATOM 1430 N N . ILE A 1 174 ? 8.507 8.161 -28.941 1.00 83.44 174 ILE A N 1
ATOM 1431 C CA . ILE A 1 174 ? 9.879 7.955 -29.428 1.00 83.44 174 ILE A CA 1
ATOM 1432 C C . ILE A 1 174 ? 9.866 7.123 -30.714 1.00 83.44 174 ILE A C 1
ATOM 1434 O O . ILE A 1 174 ? 10.448 7.546 -31.704 1.00 83.44 174 ILE A O 1
ATOM 1438 N N . VAL A 1 175 ? 9.140 6.004 -30.727 1.00 80.94 175 VAL A N 1
ATOM 1439 C CA . VAL A 1 175 ? 9.072 5.097 -31.886 1.00 80.94 175 VAL A CA 1
ATOM 1440 C C . VAL A 1 175 ? 8.385 5.733 -33.099 1.00 80.94 175 VAL A C 1
ATOM 1442 O O . VAL A 1 175 ? 8.710 5.387 -34.225 1.00 80.94 175 VAL A O 1
ATOM 1445 N N . THR A 1 176 ? 7.420 6.635 -32.898 1.00 82.69 176 THR A N 1
ATOM 1446 C CA . THR A 1 176 ? 6.683 7.276 -34.010 1.00 82.69 176 THR A CA 1
ATOM 1447 C C . THR A 1 176 ? 7.285 8.598 -34.485 1.00 82.69 176 THR A C 1
ATOM 1449 O O . THR A 1 176 ? 6.919 9.069 -35.561 1.00 82.69 176 THR A O 1
ATOM 1452 N N . ALA A 1 177 ? 8.152 9.226 -33.686 1.00 74.06 177 ALA A N 1
ATOM 1453 C CA . ALA A 1 177 ? 8.836 10.472 -34.034 1.00 74.06 177 ALA A CA 1
ATOM 1454 C C . ALA A 1 177 ? 10.217 10.258 -34.684 1.00 74.06 177 ALA A C 1
ATOM 1456 O O . ALA A 1 177 ? 10.766 11.215 -35.236 1.00 74.06 177 ALA A O 1
ATOM 1457 N N . LEU A 1 178 ? 10.766 9.044 -34.585 1.00 57.06 178 LEU A N 1
ATOM 1458 C CA . LEU A 1 178 ? 11.947 8.559 -35.309 1.00 57.06 178 LEU A CA 1
ATOM 1459 C C . LEU A 1 178 ? 11.531 7.904 -36.632 1.00 57.06 178 LEU A C 1
ATOM 1461 O O . LEU A 1 178 ? 12.300 8.064 -37.606 1.00 57.06 178 LEU A O 1
#

Mean predicted aligned error: 5.23 Å